Protein 3GZ1 (pdb70)

B-factor: mean 49.86, std 15.87, range [23.75, 94.2]

Sequence (309 aa):
NESISTAVIDAINSGATLKDINAIPDDMMDDIYSYAYDFYNKGRIEEAEVFFRFLCIYDFYNVDYIMGLAAIYQIKEQFQQAADLYAVAFALGKNDYTPVFHTGQCQLRLKAPLKAKECFELVIQHSNDEKLKIKAQSYLDAIQSISTAVIDAINSGATLKDINAIPDDMMDDIYSYAYDFYNKGRIEEAEVFFRFLCIYDFYNVDYIMGLAAIYQIKEQFQQAADLYAVAFALGKNDYTPVFHTGQCQLRLKAPLKAKECFELVIQHSNDEKLKIKAQSYLDAIQSNILIPELKAPKSLIPELKAPKS

Solvent-accessible surface area: 16068 Å² total; per-residue (Å²): 129,101,90,50,0,44,36,0,17,89,2,2,68,63,0,78,71,127,144,44,19,95,110,36,99,81,109,84,4,34,70,24,16,26,110,0,43,61,37,9,87,132,51,108,38,138,46,0,29,95,56,0,110,86,0,8,129,52,18,31,78,40,43,36,15,0,37,0,11,0,2,0,14,13,46,88,128,49,34,91,82,0,0,20,19,2,12,1,1,6,11,38,17,46,106,75,15,34,6,6,8,10,24,0,19,0,21,49,149,56,188,16,62,119,121,0,77,76,16,0,56,24,0,47,121,45,14,145,69,145,137,15,66,99,58,0,88,62,57,24,106,87,41,160,88,162,75,71,53,6,93,80,0,16,106,82,25,40,13,7,33,92,86,53,65,7,39,95,101,20,2,41,77,8,14,36,47,0,42,72,7,9,89,121,53,82,29,97,30,0,6,2,0,0,36,5,0,0,33,16,16,0,57,39,38,35,14,0,24,0,0,0,0,0,0,9,52,53,113,19,26,82,19,0,12,65,0,1,62,11,0,41,43,42,32,139,120,72,32,29,3,12,0,9,20,0,7,0,37,49,111,77,179,23,58,120,114,0,80,109,18,0,72,66,0,51,120,86,6,149,68,112,154,10,55,106,56,0,78,62,38,29,96,76,38,221,177,85,77,84,88,4,158,12,132,61,33,164,175,196,110,9,120,23,112,55,20,179,126

Nearest PDB structures (foldseek):
  3gz1-assembly1_A  TM=1.007E+00  e=1.255E-18  Shigella flexneri
  3gz2-assembly1_B  TM=8.776E-01  e=8.289E-16  Shigella flexneri
  7azv-assembly1_B  TM=9.012E-01  e=2.110E-15  Shigella flexneri
  7ayw-assembly1_A  TM=8.949E-01  e=2.217E-15  Shigella flexneri
  7axy-assembly1_B  TM=8.895E-01  e=2.217E-15  Shigella flexneri

Structure (mmCIF, N/CA/C/O backbone):
data_3GZ1
#
_entry.id   3GZ1
#
_cell.length_a   73.310
_cell.length_b   97.090
_cell.length_c   106.530
_cell.angle_alpha   90.00
_cell.angle_beta   90.00
_cell.angle_gamma   90.00
#
_symmetry.space_group_name_H-M   'C 2 2 21'
#
loop_
_entity.id
_entity.type
_entity.pdbx_description
1 polymer 'Chaperone protein ipgC'
2 polymer 'Invasin ipaB'
3 non-polymer GLYCEROL
4 water water
#
loop_
_atom_site.group_PDB
_atom_site.id
_atom_site.type_symbol
_atom_site.label_atom_id
_atom_site.label_alt_id
_atom_site.label_comp_id
_atom_site.label_asym_id
_atom_site.label_entity_id
_atom_site.label_seq_id
_atom_site.pdbx_PDB_ins_code
_atom_site.Cartn_x
_atom_site.Cartn_y
_atom_site.Cartn_z
_atom_site.occupancy
_atom_site.B_iso_or_equiv
_atom_site.auth_seq_id
_atom_site.auth_comp_id
_atom_site.auth_asym_id
_atom_site.auth_atom_id
_atom_site.pdbx_PDB_model_num
ATOM 1 N N . ASN A 1 8 ? -36.437 2.069 -7.575 1.00 71.07 8 ASN A N 1
ATOM 2 C CA . ASN A 1 8 ? -35.735 3.386 -7.441 1.00 71.18 8 ASN A CA 1
ATOM 3 C C . ASN A 1 8 ? -36.557 4.578 -6.977 1.00 70.74 8 ASN A C 1
ATOM 4 O O . ASN A 1 8 ? -36.009 5.542 -6.411 1.00 70.74 8 ASN A O 1
ATOM 9 N N . GLU A 1 9 ? -37.870 4.475 -7.187 1.00 69.53 9 GLU A N 1
ATOM 10 C CA . GLU A 1 9 ? -38.784 5.611 -7.133 1.00 68.68 9 GLU A CA 1
ATOM 11 C C . GLU A 1 9 ? -39.024 6.269 -5.773 1.00 66.87 9 GLU A C 1
ATOM 12 O O . GLU A 1 9 ? -39.161 7.487 -5.705 1.00 67.00 9 GLU A O 1
ATOM 18 N N . SER A 1 10 ? -39.110 5.501 -4.698 1.00 64.73 10 SER A N 1
ATOM 19 C CA . SER A 1 10 ? -39.379 6.168 -3.442 1.00 63.49 10 SER A CA 1
ATOM 20 C C . SER A 1 10 ? -38.159 6.887 -2.834 1.00 62.27 10 SER A C 1
ATOM 21 O O . SER A 1 10 ? -38.360 7.850 -2.095 1.00 62.51 10 SER A O 1
ATOM 24 N N . ILE A 1 11 ? -36.922 6.466 -3.162 1.00 60.31 11 ILE A N 1
ATOM 25 C CA . ILE A 1 11 ? -35.697 7.256 -2.844 1.00 57.91 11 ILE A CA 1
ATOM 26 C C . ILE A 1 11 ? -35.733 8.635 -3.515 1.00 56.74 11 ILE A C 1
ATOM 27 O O . ILE A 1 11 ? -35.482 9.652 -2.867 1.00 56.66 11 ILE A O 1
ATOM 32 N N . SER A 1 12 ? -36.064 8.648 -4.809 1.00 54.37 12 SER A N 1
ATOM 33 C CA . SER A 1 12 ? -36.223 9.850 -5.592 1.00 52.00 12 SER A CA 1
ATOM 34 C C . SER A 1 12 ? -37.133 10.808 -4.922 1.00 49.50 12 SER A C 1
ATOM 35 O O . SER A 1 12 ? -36.831 11.976 -4.813 1.00 49.26 12 SER A O 1
ATOM 38 N N . THR A 1 13 ? -38.270 10.312 -4.482 1.00 47.25 13 THR A N 1
ATOM 39 C CA . THR A 1 13 ? -39.339 11.204 -4.051 1.00 45.66 13 THR A CA 1
ATOM 40 C C . THR A 1 13 ? -39.201 11.585 -2.573 1.00 43.90 13 THR A C 1
ATOM 41 O O . THR A 1 13 ? -39.681 12.609 -2.155 1.00 43.71 13 THR A O 1
ATOM 45 N N . ALA A 1 14 ? -38.552 10.735 -1.795 1.00 42.68 14 ALA A N 1
ATOM 46 C CA . ALA A 1 14 ? -38.207 11.039 -0.427 1.00 41.45 14 ALA A CA 1
ATOM 47 C C . ALA A 1 14 ? -37.282 12.257 -0.416 1.00 40.70 14 ALA A C 1
ATOM 48 O O . ALA A 1 14 ? -37.552 13.256 0.273 1.00 40.12 14 ALA A O 1
ATOM 50 N N . VAL A 1 15 ? -36.226 12.184 -1.223 1.00 39.85 15 VAL A N 1
ATOM 51 C CA . VAL A 1 15 ? -35.360 13.332 -1.441 1.00 39.04 15 VAL A CA 1
ATOM 52 C C . VAL A 1 15 ? -36.149 14.601 -1.763 1.00 40.17 15 VAL A C 1
ATOM 53 O O . VAL A 1 15 ? -36.022 15.604 -1.030 1.00 39.47 15 VAL A O 1
ATOM 57 N N . ILE A 1 16 ? -36.997 14.549 -2.799 1.00 40.48 16 ILE A N 1
ATOM 58 C CA . ILE A 1 16 ? -37.700 15.726 -3.281 1.00 41.83 16 ILE A CA 1
ATOM 59 C C . ILE A 1 16 ? -38.652 16.266 -2.234 1.00 43.57 16 ILE A C 1
ATOM 60 O O . ILE A 1 16 ? -38.795 17.478 -2.068 1.00 44.19 16 ILE A O 1
ATOM 65 N N . ASP A 1 17 ? -39.289 15.348 -1.521 1.00 45.28 17 ASP A N 1
ATOM 66 C CA . ASP A 1 17 ? -40.205 15.677 -0.456 1.00 47.04 17 ASP A CA 1
ATOM 67 C C . ASP A 1 17 ? -39.538 16.448 0.626 1.00 47.20 17 ASP A C 1
ATOM 68 O O . ASP A 1 17 ? -40.180 17.283 1.229 1.00 47.21 17 ASP A O 1
ATOM 73 N N . ALA A 1 18 ? -38.265 16.145 0.893 1.00 47.91 18 ALA A N 1
ATOM 74 C CA . ALA A 1 18 ? -37.583 16.729 2.025 1.00 49.02 18 ALA A CA 1
ATOM 75 C C . ALA A 1 18 ? -37.111 18.112 1.684 1.00 51.07 18 ALA A C 1
ATOM 76 O O . ALA A 1 18 ? -37.126 18.998 2.532 1.00 51.26 18 ALA A O 1
ATOM 78 N N . ILE A 1 19 ? -36.731 18.313 0.428 1.00 54.16 19 ILE A N 1
ATOM 79 C CA . ILE A 1 19 ? -36.332 19.625 -0.088 1.00 57.33 19 ILE A CA 1
ATOM 80 C C . ILE A 1 19 ? -37.555 20.519 -0.250 1.00 60.87 19 ILE A C 1
ATOM 81 O O . ILE A 1 19 ? -37.549 21.688 0.157 1.00 61.38 19 ILE A O 1
ATOM 86 N N . ASN A 1 20 ? -38.604 19.949 -0.847 1.00 65.05 20 ASN A N 1
ATOM 87 C CA . ASN A 1 20 ? -39.885 20.623 -1.031 1.00 68.85 20 ASN A CA 1
ATOM 88 C C . ASN A 1 20 ? -40.686 20.756 0.293 1.00 70.72 20 ASN A C 1
ATOM 89 O O . ASN A 1 20 ? -41.897 20.566 0.326 1.00 71.86 20 ASN A O 1
ATOM 94 N N . SER A 1 21 ? -39.998 21.024 1.390 1.00 72.78 21 SER A N 1
ATOM 95 C CA . SER A 1 21 ? -40.619 21.476 2.636 1.00 74.76 21 SER A CA 1
ATOM 96 C C . SER A 1 21 ? -39.509 22.193 3.407 1.00 76.35 21 SER A C 1
ATOM 97 O O . SER A 1 21 ? -39.753 22.903 4.377 1.00 76.45 21 SER A O 1
ATOM 100 N N . GLY A 1 22 ? -38.284 22.014 2.921 1.00 78.11 22 GLY A N 1
ATOM 101 C CA . GLY A 1 22 ? -37.120 22.705 3.431 1.00 79.86 22 GLY A CA 1
ATOM 102 C C . GLY A 1 22 ? -36.995 24.028 2.722 1.00 81.17 22 GLY A C 1
ATOM 103 O O . GLY A 1 22 ? -36.032 24.744 2.942 1.00 81.22 22 GLY A O 1
ATOM 104 N N . ALA A 1 23 ? -37.968 24.335 1.860 1.00 82.91 23 ALA A N 1
ATOM 105 C CA . ALA A 1 23 ? -38.164 25.693 1.347 1.00 84.72 23 ALA A CA 1
ATOM 106 C C . ALA A 1 23 ? -38.317 26.697 2.530 1.00 85.89 23 ALA A C 1
ATOM 107 O O . ALA A 1 23 ? -39.421 26.871 3.088 1.00 86.18 23 ALA A O 1
ATOM 109 N N . THR A 1 24 ? -37.207 27.336 2.923 1.00 86.95 24 THR A N 1
ATOM 110 C CA . THR A 1 24 ? -37.205 28.272 4.072 1.00 88.10 24 THR A CA 1
ATOM 111 C C . THR A 1 24 ? -37.294 29.782 3.741 1.00 88.80 24 THR A C 1
ATOM 112 O O . THR A 1 24 ? -36.261 30.430 3.537 1.00 89.27 24 THR A O 1
ATOM 116 N N . LEU A 1 25 ? -38.533 30.308 3.688 1.00 89.39 25 LEU A N 1
ATOM 117 C CA . LEU A 1 25 ? -38.904 31.774 3.787 1.00 89.75 25 LEU A CA 1
ATOM 118 C C . LEU A 1 25 ? -39.417 32.485 2.479 1.00 90.18 25 LEU A C 1
ATOM 119 O O . LEU A 1 25 ? -40.436 33.190 2.530 1.00 90.58 25 LEU A O 1
ATOM 124 N N . LYS A 1 26 ? -38.776 32.220 1.326 1.00 90.36 26 LYS A N 1
ATOM 125 C CA . LYS A 1 26 ? -38.781 33.103 0.116 1.00 90.06 26 LYS A CA 1
ATOM 126 C C . LYS A 1 26 ? -38.152 34.485 0.415 1.00 90.09 26 LYS A C 1
ATOM 127 O O . LYS A 1 26 ? -38.180 35.393 -0.424 1.00 90.22 26 LYS A O 1
ATOM 133 N N . ASP A 1 27 ? -37.593 34.600 1.625 1.00 89.97 27 ASP A N 1
ATOM 134 C CA . ASP A 1 27 ? -36.822 35.748 2.123 1.00 90.08 27 ASP A CA 1
ATOM 135 C C . ASP A 1 27 ? -37.565 37.102 2.195 1.00 89.72 27 ASP A C 1
ATOM 136 O O . ASP A 1 27 ? -37.321 37.862 3.136 1.00 89.63 27 ASP A O 1
ATOM 141 N N . ILE A 1 28 ? -38.467 37.394 1.242 1.00 89.40 28 ILE A N 1
ATOM 142 C CA . ILE A 1 28 ? -38.967 38.782 1.027 1.00 88.91 28 ILE A CA 1
ATOM 143 C C . ILE A 1 28 ? -39.818 39.410 2.145 1.00 88.90 28 ILE A C 1
ATOM 144 O O . ILE A 1 28 ? -40.532 40.382 1.872 1.00 89.39 28 ILE A O 1
ATOM 149 N N . ASN A 1 29 ? -39.750 38.887 3.376 1.00 88.38 29 ASN A N 1
ATOM 150 C CA . ASN A 1 29 ? -40.511 39.437 4.530 1.00 87.65 29 ASN A CA 1
ATOM 151 C C . ASN A 1 29 ? -41.795 40.247 4.183 1.00 87.23 29 ASN A C 1
ATOM 152 O O . ASN A 1 29 ? -41.778 41.478 4.215 1.00 87.14 29 ASN A O 1
ATOM 157 N N . ALA A 1 30 ? -42.886 39.547 3.853 1.00 86.63 30 ALA A N 1
ATOM 158 C CA . ALA A 1 30 ? -44.134 40.159 3.348 1.00 86.10 30 ALA A CA 1
ATOM 159 C C . ALA A 1 30 ? -44.055 41.634 2.878 1.00 86.01 30 ALA A C 1
ATOM 160 O O . ALA A 1 30 ? -44.930 42.443 3.240 1.00 85.92 30 ALA A O 1
ATOM 162 N N . ILE A 1 31 ? -43.006 41.970 2.095 1.00 85.81 31 ILE A N 1
ATOM 163 C CA . ILE A 1 31 ? -42.868 43.285 1.397 1.00 85.13 31 ILE A CA 1
ATOM 164 C C . ILE A 1 31 ? -43.103 43.166 -0.113 1.00 84.84 31 ILE A C 1
ATOM 165 O O . ILE A 1 31 ? -42.176 43.21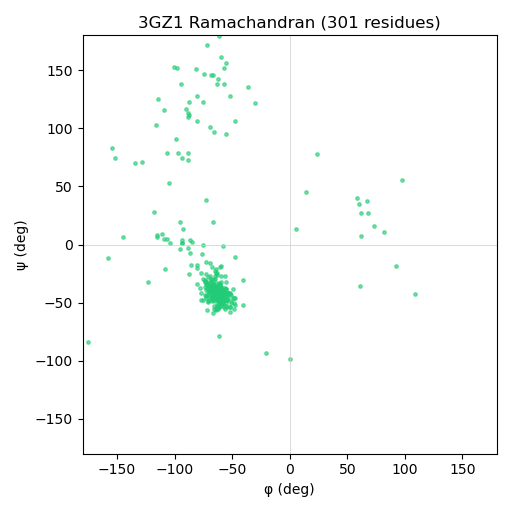6 -0.920 1.00 84.12 31 ILE A O 1
ATOM 170 N N . PRO A 1 32 ? -44.391 43.093 -0.476 1.00 85.09 32 PRO A N 1
ATOM 171 C CA . PRO A 1 32 ? -45.037 42.658 -1.693 1.00 85.21 32 PRO A CA 1
ATOM 172 C C . PRO A 1 32 ? -44.255 42.866 -2.962 1.00 85.10 32 PRO A C 1
ATOM 173 O O . PRO A 1 32 ? -43.892 43.985 -3.301 1.00 85.23 32 PRO A O 1
ATOM 177 N N . ASP A 1 33 ? -44.033 41.764 -3.652 1.00 85.15 33 ASP A N 1
ATOM 178 C CA . ASP A 1 33 ? -43.660 41.719 -5.066 1.00 85.06 33 ASP A CA 1
ATOM 179 C C . ASP A 1 33 ? -43.478 43.062 -5.901 1.00 84.71 33 ASP A C 1
ATOM 180 O O . ASP A 1 33 ? -42.408 43.630 -5.775 1.00 84.68 33 ASP A O 1
ATOM 185 N N . ASP A 1 34 ? -44.428 43.577 -6.719 1.00 84.29 34 ASP A N 1
ATOM 186 C CA . ASP A 1 34 ? -44.105 44.710 -7.710 1.00 83.85 34 ASP A CA 1
ATOM 187 C C . ASP A 1 34 ? -43.316 45.933 -7.169 1.00 82.98 34 ASP A C 1
ATOM 188 O O . ASP A 1 34 ? -42.912 46.833 -7.931 1.00 82.60 34 ASP A O 1
ATOM 193 N N . MET A 1 35 ? -43.188 45.976 -5.845 1.00 81.56 35 MET A N 1
ATOM 194 C CA . MET A 1 35 ? -42.342 46.901 -5.095 1.00 79.76 35 MET A CA 1
ATOM 195 C C . MET A 1 35 ? -40.843 46.527 -5.306 1.00 77.26 35 MET A C 1
ATOM 196 O O . MET A 1 35 ? -39.988 47.371 -5.625 1.00 77.15 35 MET A O 1
ATOM 201 N N . MET A 1 36 ? -40.558 45.242 -5.117 1.00 73.89 36 MET A N 1
ATOM 202 C CA . MET A 1 36 ? -39.308 44.633 -5.490 1.00 70.82 36 MET A CA 1
ATOM 203 C C . MET A 1 36 ? -38.935 45.028 -6.894 1.00 69.52 36 MET A C 1
ATOM 204 O O . MET A 1 36 ? -37.782 45.409 -7.154 1.00 69.41 36 MET A O 1
ATOM 209 N N . ASP A 1 37 ? -39.917 44.944 -7.788 1.00 67.06 37 ASP A N 1
ATOM 210 C CA . ASP A 1 37 ? -39.759 45.349 -9.178 1.00 64.98 37 ASP A CA 1
ATOM 211 C C . ASP A 1 37 ? -39.244 46.766 -9.343 1.00 62.13 37 ASP A C 1
ATOM 212 O O . ASP A 1 37 ? -38.379 47.026 -10.168 1.00 61.84 37 ASP A O 1
ATOM 217 N N . ASP A 1 38 ? -39.754 47.690 -8.553 1.00 59.22 38 ASP A N 1
ATOM 218 C CA . ASP A 1 38 ? -39.353 49.065 -8.752 1.00 57.38 38 ASP A CA 1
ATOM 219 C C . ASP A 1 38 ? -37.915 49.295 -8.341 1.00 53.80 38 ASP A C 1
ATOM 220 O O . ASP A 1 38 ? -37.155 49.974 -9.030 1.00 53.63 38 ASP A O 1
ATOM 225 N N . ILE A 1 39 ? -37.560 48.695 -7.226 1.00 50.30 39 ILE A N 1
ATOM 226 C CA . ILE A 1 39 ? -36.193 48.711 -6.714 1.00 46.69 39 ILE A CA 1
ATOM 227 C C . ILE A 1 39 ? -35.281 48.054 -7.732 1.00 45.05 39 ILE A C 1
ATOM 228 O O . ILE A 1 39 ? -34.297 48.634 -8.140 1.00 43.30 39 ILE A O 1
ATOM 233 N N . TYR A 1 40 ? -35.653 46.864 -8.184 1.00 45.67 40 TYR A N 1
ATOM 234 C CA . TYR A 1 40 ? -34.957 46.244 -9.290 1.00 46.72 40 TYR A CA 1
ATOM 235 C C . TYR A 1 40 ? -34.766 47.212 -10.484 1.00 47.43 40 TYR A C 1
ATOM 236 O O . TYR A 1 40 ? -33.654 47.304 -11.056 1.00 46.52 40 TYR A O 1
ATOM 245 N N . SER A 1 41 ? -35.830 47.927 -10.856 1.00 47.97 41 SER A N 1
ATOM 246 C CA . SER A 1 41 ? -35.747 48.826 -11.989 1.00 49.70 41 SER A CA 1
ATOM 247 C C . SER A 1 41 ? -34.745 49.982 -11.801 1.00 49.16 41 SER A C 1
ATOM 248 O O . SER A 1 41 ? -33.975 50.285 -12.706 1.00 48.57 41 SER A O 1
ATOM 251 N N . TYR A 1 42 ? -34.711 50.617 -10.645 1.00 49.69 42 TYR A N 1
ATOM 252 C CA . TYR A 1 42 ? -33.627 51.581 -10.449 1.00 50.79 42 TYR A CA 1
ATOM 253 C C . TYR A 1 42 ? -32.257 50.961 -10.363 1.00 49.15 42 TYR A C 1
ATOM 254 O O . TYR A 1 42 ? -31.275 51.606 -10.794 1.00 48.41 42 TYR A O 1
ATOM 263 N N . ALA A 1 43 ? -32.174 49.755 -9.800 1.00 46.93 43 ALA A N 1
ATOM 264 C CA . ALA A 1 43 ? -30.866 49.130 -9.654 1.00 46.38 43 ALA A CA 1
ATOM 265 C C . ALA A 1 43 ? -30.428 49.052 -11.102 1.00 46.51 43 ALA A C 1
ATOM 266 O O . ALA A 1 43 ? -29.330 49.529 -11.471 1.00 43.90 43 ALA A O 1
ATOM 268 N N . TYR A 1 44 ? -31.344 48.549 -11.942 1.00 48.07 44 TYR A N 1
ATOM 269 C CA . TYR A 1 44 ? -31.107 48.451 -13.370 1.00 50.73 44 TYR A CA 1
ATOM 270 C C . TYR A 1 44 ? -30.719 49.805 -13.994 1.00 50.63 44 TYR A C 1
ATOM 271 O O . TYR A 1 44 ? -29.734 49.889 -14.707 1.00 49.77 44 TYR A O 1
ATOM 280 N N . ASP A 1 45 ? -31.502 50.851 -13.716 1.00 51.68 45 ASP A N 1
ATOM 281 C CA . ASP A 1 45 ? -31.223 52.182 -14.266 1.00 53.39 45 ASP A CA 1
ATOM 282 C C . ASP A 1 45 ? -29.940 52.807 -13.744 1.00 52.35 45 ASP A C 1
ATOM 283 O O . ASP A 1 45 ? -29.243 53.484 -14.481 1.00 53.42 45 ASP A O 1
ATOM 288 N N . PHE A 1 46 ? -29.616 52.570 -12.488 1.00 51.43 46 PHE A N 1
ATOM 289 C CA . PHE A 1 46 ? -28.343 53.007 -11.955 1.00 51.19 46 PHE A CA 1
ATOM 290 C C . PHE A 1 46 ? -27.189 52.285 -12.665 1.00 50.96 46 PHE A C 1
ATOM 291 O O . PHE A 1 46 ? -26.160 52.894 -12.983 1.00 50.55 46 PHE A O 1
ATOM 299 N N . TYR A 1 47 ? -27.359 50.979 -12.871 1.00 51.11 47 TYR A N 1
ATOM 300 C CA . TYR A 1 47 ? -26.349 50.143 -13.499 1.00 52.04 47 TYR A CA 1
ATOM 301 C C . TYR A 1 47 ? -26.093 50.608 -14.927 1.00 53.28 47 TYR A C 1
ATOM 302 O O . TYR A 1 47 ? -24.941 50.929 -15.274 1.00 52.61 47 TYR A O 1
ATOM 311 N N . ASN A 1 48 ? -27.154 50.682 -15.742 1.00 54.19 48 ASN A N 1
ATOM 312 C CA . ASN A 1 48 ? -26.971 51.033 -17.149 1.00 55.36 48 ASN A CA 1
ATOM 313 C C . ASN A 1 48 ? -26.428 52.416 -17.303 1.00 56.04 48 ASN A C 1
ATOM 314 O O . ASN A 1 48 ? -25.832 52.752 -18.311 1.00 56.99 48 ASN A O 1
ATOM 319 N N . LYS A 1 49 ? -26.602 53.215 -16.270 1.00 56.33 49 LYS A N 1
ATOM 320 C CA . LYS A 1 49 ? -26.131 54.580 -16.294 1.00 56.16 49 LYS A CA 1
ATOM 321 C C . LYS A 1 49 ? -24.696 54.652 -15.859 1.00 55.29 49 LYS A C 1
ATOM 322 O O . LYS A 1 49 ? -24.110 55.712 -15.884 1.00 56.57 49 LYS A O 1
ATOM 328 N N . GLY A 1 50 ? -24.124 53.557 -15.392 1.00 54.59 50 GLY A N 1
ATOM 329 C CA . GLY A 1 50 ? -22.817 53.639 -14.746 1.00 52.97 50 GLY A CA 1
ATOM 330 C C . GLY A 1 50 ? -22.730 54.251 -13.339 1.00 51.69 50 GLY A C 1
ATOM 331 O O . GLY A 1 50 ? -21.630 54.586 -12.891 1.00 51.00 50 GLY A O 1
ATOM 332 N N . ARG A 1 51 ? -23.848 54.392 -12.621 1.00 50.63 51 ARG A N 1
ATOM 333 C CA . ARG A 1 51 ? -23.766 54.732 -11.195 1.00 50.20 51 ARG A CA 1
ATOM 334 C C . ARG A 1 51 ? -23.657 53.400 -10.399 1.00 49.82 51 ARG A C 1
ATOM 335 O O . ARG A 1 51 ? -24.631 52.872 -9.838 1.00 48.95 51 ARG A O 1
ATOM 343 N N . ILE A 1 52 ? -22.457 52.849 -10.392 1.00 48.55 52 ILE A N 1
ATOM 344 C CA . ILE A 1 52 ? -22.207 51.531 -9.867 1.00 47.97 52 ILE A CA 1
ATOM 345 C C . ILE A 1 52 ? -22.380 51.504 -8.355 1.00 46.86 52 ILE A C 1
ATOM 346 O O . ILE A 1 52 ? -22.893 50.538 -7.838 1.00 46.04 52 ILE A O 1
ATOM 351 N N . GLU A 1 53 ? -21.977 52.550 -7.646 1.00 45.42 53 GLU A N 1
ATOM 352 C CA . GLU A 1 53 ? -22.103 52.499 -6.185 1.00 45.99 53 GLU A CA 1
ATOM 353 C C . GLU A 1 53 ? -23.546 52.354 -5.760 1.00 43.25 53 GLU A C 1
ATOM 354 O O . GLU A 1 53 ? -23.809 51.513 -4.960 1.00 40.64 53 GLU A O 1
ATOM 360 N N . GLU A 1 54 ? -24.462 53.094 -6.383 1.00 41.45 54 GLU A N 1
ATOM 361 C CA . GLU A 1 54 ? -25.871 52.921 -6.090 1.00 42.14 54 GLU A CA 1
ATOM 362 C C . GLU A 1 54 ? -26.401 51.614 -6.525 1.00 39.42 54 GLU A C 1
ATOM 363 O O . GLU A 1 54 ? -27.155 51.000 -5.758 1.00 40.40 54 GLU A O 1
ATOM 369 N N . ALA A 1 55 ? -26.111 51.223 -7.764 1.00 36.49 55 ALA A N 1
ATOM 370 C CA . ALA A 1 55 ? -26.599 49.964 -8.273 1.00 35.22 55 ALA A CA 1
ATOM 371 C C . ALA A 1 55 ? -26.110 48.808 -7.353 1.00 34.46 55 ALA A C 1
ATOM 372 O O . ALA A 1 55 ? -26.885 47.881 -7.070 1.00 34.95 55 ALA A O 1
ATOM 374 N N . GLU A 1 56 ? -24.856 48.877 -6.883 1.00 32.41 56 GLU A N 1
ATOM 375 C CA . GLU A 1 56 ? -24.333 47.905 -5.954 1.00 33.36 56 GLU A CA 1
ATOM 376 C C . GLU A 1 56 ? -25.186 47.841 -4.631 1.00 35.23 56 GLU A C 1
ATOM 377 O O . GLU A 1 56 ? -25.539 46.725 -4.197 1.00 34.05 56 GLU A O 1
ATOM 383 N N . VAL A 1 57 ? -25.555 49.006 -4.058 1.00 34.85 57 VAL A N 1
ATOM 384 C CA . VAL A 1 57 ? -26.433 49.018 -2.861 1.00 33.32 57 VAL A CA 1
ATOM 385 C C . VAL A 1 57 ? -27.776 48.395 -3.134 1.00 34.15 57 VAL A C 1
ATOM 386 O O . VAL A 1 57 ? -28.259 47.640 -2.298 1.00 32.46 57 VAL A O 1
ATOM 390 N N . PHE A 1 58 ? -28.409 48.742 -4.255 1.00 35.04 58 PHE A N 1
ATOM 391 C CA . PHE A 1 58 ? -29.719 48.217 -4.575 1.00 36.25 58 PHE A CA 1
ATOM 392 C C . PHE A 1 58 ? -29.676 46.691 -4.769 1.00 36.72 58 PHE A C 1
ATOM 393 O O . PHE A 1 58 ? -30.477 45.956 -4.166 1.00 37.79 58 PHE A O 1
ATOM 401 N N . PHE A 1 59 ? -28.694 46.191 -5.518 1.00 35.51 59 PHE A N 1
ATOM 402 C CA . PHE A 1 59 ? -28.665 44.771 -5.741 1.00 34.78 59 PHE A CA 1
ATOM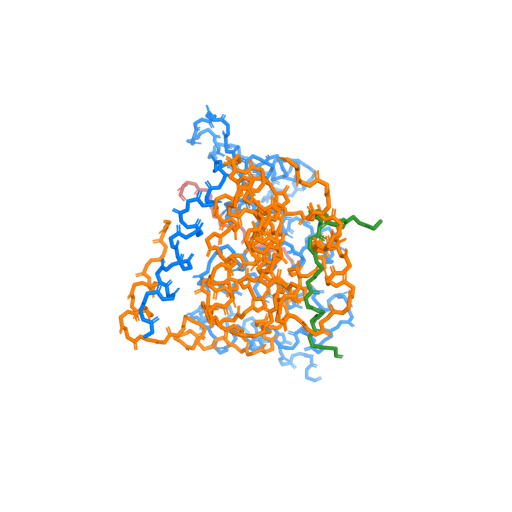 403 C C . PHE A 1 59 ? -28.358 44.049 -4.464 1.00 35.83 59 PHE A C 1
ATOM 404 O O . PHE A 1 59 ? -28.877 42.955 -4.219 1.00 35.77 59 PHE A O 1
ATOM 412 N N . ARG A 1 60 ? -27.479 44.605 -3.627 1.00 36.28 60 ARG A N 1
ATOM 413 C CA . ARG A 1 60 ? -27.175 43.893 -2.381 1.00 36.82 60 ARG A CA 1
ATOM 414 C C . ARG A 1 60 ? -28.395 43.854 -1.494 1.00 35.94 60 ARG A C 1
ATOM 415 O O . ARG A 1 60 ? -28.726 42.846 -0.854 1.00 33.91 60 ARG A O 1
ATOM 423 N N . PHE A 1 61 ? -29.149 44.929 -1.571 1.00 37.27 61 PHE A N 1
ATOM 424 C CA . PHE A 1 61 ? -30.324 45.038 -0.726 1.00 37.79 61 PHE A CA 1
ATOM 425 C C . PHE A 1 61 ? -31.331 44.028 -1.211 1.00 37.66 61 PHE A C 1
ATOM 426 O O . PHE A 1 61 ? -31.953 43.372 -0.410 1.00 37.10 61 PHE A O 1
ATOM 434 N N . LEU A 1 62 ? -31.515 43.951 -2.530 1.00 37.10 62 LEU A N 1
ATOM 435 C CA . LEU A 1 62 ? -32.418 42.939 -3.078 1.00 39.26 62 LEU A CA 1
ATOM 436 C C . LEU A 1 62 ? -31.954 41.478 -2.824 1.00 39.64 62 LEU A C 1
ATOM 437 O O . LEU A 1 62 ? -32.794 40.608 -2.616 1.00 40.04 62 LEU A O 1
ATOM 442 N N . CYS A 1 63 ? -30.643 41.203 -2.898 1.00 39.68 63 CYS A N 1
ATOM 443 C CA . CYS A 1 63 ? -30.136 39.858 -2.633 1.00 39.90 63 CYS A CA 1
ATOM 444 C C . CYS A 1 63 ? -30.275 39.501 -1.164 1.00 40.79 63 CYS A C 1
ATOM 445 O O . CYS A 1 63 ? -30.331 38.324 -0.753 1.00 41.70 63 CYS A O 1
ATOM 448 N N . ILE A 1 64 ? -30.269 40.506 -0.335 1.00 42.29 64 ILE A N 1
ATOM 449 C CA . ILE A 1 64 ? -30.485 40.216 1.074 1.00 44.17 64 ILE A CA 1
ATOM 450 C C . ILE A 1 64 ? -31.937 39.845 1.275 1.00 45.90 64 ILE A C 1
ATOM 451 O O . ILE A 1 64 ? -32.225 38.883 1.938 1.00 47.95 64 ILE A O 1
ATOM 456 N N . TYR A 1 65 ? -32.835 40.572 0.653 1.00 45.77 65 TYR A N 1
ATOM 457 C CA . TYR A 1 65 ? -34.211 40.269 0.718 1.00 47.49 65 TYR A CA 1
ATOM 458 C C . TYR A 1 65 ? -34.678 39.018 0.030 1.00 47.33 65 TYR A C 1
ATOM 459 O O . TYR A 1 65 ? -35.661 38.438 0.451 1.00 47.71 65 TYR A O 1
ATOM 468 N N . ASP A 1 66 ? -34.017 38.591 -1.032 1.00 46.18 66 ASP A N 1
ATOM 469 C CA . ASP A 1 66 ? -34.467 37.398 -1.723 1.00 44.12 66 ASP A CA 1
ATOM 470 C C . ASP A 1 66 ? -33.289 36.786 -2.427 1.00 42.28 66 ASP A C 1
ATOM 471 O O . ASP A 1 66 ? -33.107 36.962 -3.625 1.00 39.71 66 ASP A O 1
ATOM 476 N N . PHE A 1 67 ? -32.523 36.015 -1.682 1.00 41.31 67 PHE A N 1
ATOM 477 C CA . PHE A 1 67 ? -31.339 35.379 -2.202 1.00 40.92 67 PHE A CA 1
ATOM 478 C C . PHE A 1 67 ? -31.546 34.408 -3.365 1.00 40.68 67 PHE A C 1
ATOM 479 O O . PHE A 1 67 ? -30.620 34.039 -4.084 1.00 40.92 67 PHE A O 1
ATOM 487 N N . TYR A 1 68 ? -32.763 33.950 -3.526 1.00 40.87 68 TYR A N 1
ATOM 488 C CA . TYR A 1 68 ? -33.109 32.977 -4.543 1.00 40.90 68 TYR A CA 1
ATOM 489 C C . TYR A 1 68 ? -33.488 33.552 -5.890 1.00 41.78 68 TYR A C 1
ATOM 490 O O . TYR A 1 68 ? -33.737 32.780 -6.822 1.00 42.08 68 TYR A O 1
ATOM 499 N N . ASN A 1 69 ? -33.540 34.891 -6.025 1.00 40.56 69 ASN A N 1
ATOM 500 C CA . ASN A 1 69 ? -33.941 35.425 -7.324 1.00 40.68 69 ASN A CA 1
ATOM 501 C C . ASN A 1 69 ? -32.711 35.624 -8.168 1.00 40.51 69 ASN A C 1
ATOM 502 O O . ASN A 1 69 ? -31.829 36.423 -7.839 1.00 39.44 69 ASN A O 1
ATOM 507 N N . VAL A 1 70 ? -32.666 34.887 -9.269 1.00 40.99 70 VAL A N 1
ATOM 508 C CA . VAL A 1 70 ? -31.465 34.808 -10.137 1.00 40.84 70 VAL A CA 1
ATOM 509 C C . VAL A 1 70 ? -31.067 36.199 -10.738 1.00 40.44 70 VAL A C 1
ATOM 510 O O . VAL A 1 70 ? -29.877 36.552 -10.972 1.00 40.25 70 VAL A O 1
ATOM 514 N N . ASP A 1 71 ? -32.068 36.994 -11.037 1.00 39.96 71 ASP A N 1
ATOM 515 C CA . ASP A 1 71 ? -31.830 38.358 -11.572 1.00 41.56 71 ASP A CA 1
ATOM 516 C C . ASP A 1 71 ? -31.103 39.261 -10.613 1.00 39.95 71 ASP A C 1
ATOM 517 O O . ASP A 1 71 ? -30.180 40.001 -11.040 1.00 39.95 71 ASP A O 1
ATOM 522 N N . TYR A 1 72 ? -31.462 39.148 -9.331 1.00 38.21 72 TYR A N 1
ATOM 523 C CA . TYR A 1 72 ? -30.738 39.856 -8.259 1.00 37.77 72 TYR A CA 1
ATOM 524 C C . TYR A 1 72 ? -29.265 39.411 -8.185 1.00 37.05 72 TYR A C 1
ATOM 525 O O . TYR A 1 72 ? -28.382 40.224 -8.199 1.00 37.28 72 TYR A O 1
ATOM 534 N N . ILE A 1 73 ? -29.045 38.112 -8.082 1.00 36.51 73 ILE A N 1
ATOM 535 C CA . ILE A 1 73 ? -27.750 37.523 -8.005 1.00 35.85 73 ILE A CA 1
ATOM 536 C C . ILE A 1 73 ? -26.961 37.918 -9.253 1.00 36.83 73 ILE A C 1
ATOM 537 O O . ILE A 1 73 ? -25.742 38.299 -9.129 1.00 37.06 73 ILE A O 1
ATOM 542 N N . MET A 1 74 ? -27.612 37.862 -10.428 1.00 35.58 74 MET A N 1
ATOM 543 C CA . MET A 1 74 ? -26.925 38.173 -11.651 1.00 36.07 74 MET A CA 1
ATOM 544 C C . MET A 1 74 ? -26.516 39.678 -11.686 1.00 36.49 74 MET A C 1
ATOM 545 O O . MET A 1 74 ? -25.407 40.028 -12.198 1.00 37.84 74 MET A O 1
ATOM 550 N N . GLY A 1 75 ? -27.387 40.567 -11.198 1.00 34.47 75 GLY A N 1
ATOM 551 C CA . GLY A 1 75 ? -27.059 42.005 -11.130 1.00 33.23 75 GLY A CA 1
ATOM 552 C C . GLY A 1 75 ? -25.901 42.258 -10.219 1.00 33.88 75 GLY A C 1
ATOM 553 O O . GLY A 1 75 ? -24.988 42.973 -10.568 1.00 35.90 75 GLY A O 1
ATOM 554 N N . LEU A 1 76 ? -25.890 41.643 -9.044 1.00 33.50 76 LEU A N 1
ATOM 555 C CA . LEU A 1 76 ? -24.822 41.848 -8.080 1.00 32.39 76 LEU A CA 1
ATOM 556 C C . LEU A 1 76 ? -23.496 41.227 -8.655 1.00 33.05 76 LEU A C 1
ATOM 557 O O . LEU A 1 76 ? -22.409 41.848 -8.617 1.00 31.62 76 LEU A O 1
ATOM 562 N N . ALA A 1 77 ? -23.603 40.021 -9.192 1.00 32.10 77 ALA A N 1
ATOM 563 C CA . ALA A 1 77 ? -22.414 39.383 -9.833 1.00 31.46 77 ALA A CA 1
ATOM 564 C C . ALA A 1 77 ? -21.838 40.322 -10.923 1.00 32.81 77 ALA A C 1
ATOM 565 O O . ALA A 1 77 ? -20.601 40.464 -11.072 1.00 31.80 77 ALA A O 1
ATOM 567 N N . ALA A 1 78 ? -22.717 40.993 -11.645 1.00 32.15 78 ALA A N 1
ATOM 568 C CA . ALA A 1 78 ? -22.265 41.822 -12.756 1.00 34.43 78 ALA A CA 1
ATOM 569 C C . ALA A 1 78 ? -21.530 43.060 -12.284 1.00 35.19 78 ALA A C 1
ATOM 570 O O . ALA A 1 78 ? -20.464 43.464 -12.823 1.00 33.89 78 ALA A O 1
ATOM 572 N N . ILE A 1 79 ? -22.056 43.642 -11.228 1.00 36.40 79 ILE A N 1
ATOM 573 C CA . ILE A 1 79 ? -21.331 44.678 -10.549 1.00 36.03 79 ILE A CA 1
ATOM 574 C C . ILE A 1 79 ? -19.945 44.241 -10.031 1.00 37.20 79 ILE A C 1
ATOM 575 O O . ILE A 1 79 ? -18.946 44.962 -10.185 1.00 37.56 79 ILE A O 1
ATOM 580 N N . TYR A 1 80 ? -19.848 43.092 -9.363 1.00 35.58 80 TYR A N 1
ATOM 581 C CA . TYR A 1 80 ? -18.548 42.695 -8.855 1.00 34.50 80 TYR A CA 1
ATOM 582 C C . TYR A 1 80 ? -17.594 42.501 -10.068 1.00 35.01 80 TYR A C 1
ATOM 583 O O . TYR A 1 80 ? -16.413 42.823 -9.994 1.00 33.29 80 TYR A O 1
ATOM 592 N N . GLN A 1 81 ? -18.136 42.014 -11.186 1.00 34.61 81 GLN A N 1
ATOM 593 C CA . GLN A 1 81 ? -17.375 41.792 -12.398 1.00 36.23 81 GLN A CA 1
ATOM 594 C C . GLN A 1 81 ? -16.809 43.108 -12.907 1.00 36.79 81 GLN A C 1
ATOM 595 O O . GLN A 1 81 ? -15.583 43.269 -13.052 1.00 36.72 81 GLN A O 1
ATOM 601 N N . ILE A 1 82 ? -17.690 44.077 -13.075 1.00 39.58 82 ILE A N 1
ATOM 602 C CA . ILE A 1 82 ? -17.299 45.435 -13.459 1.00 41.59 82 ILE A CA 1
ATOM 603 C C . ILE A 1 82 ? -16.276 46.062 -12.488 1.00 41.70 82 ILE A C 1
ATOM 604 O O . ILE A 1 82 ? -15.547 46.941 -12.859 1.00 43.39 82 ILE A O 1
ATOM 609 N N . LYS A 1 83 ? -16.263 45.656 -11.219 1.00 41.69 83 LYS A N 1
ATOM 610 C CA . LYS A 1 83 ? -15.399 46.233 -10.177 1.00 40.93 83 LYS A CA 1
ATOM 611 C C . LYS A 1 83 ? -14.093 45.404 -10.078 1.00 41.48 83 LYS A C 1
ATOM 612 O O . LYS A 1 83 ? -13.185 45.659 -9.259 1.00 41.41 83 LYS A O 1
ATOM 618 N N . GLU A 1 84 ? -14.011 44.413 -10.927 1.00 41.17 84 GLU A N 1
ATOM 619 C CA . GLU A 1 84 ? -12.890 43.540 -10.890 1.00 43.44 84 GLU A CA 1
ATOM 620 C C . GLU A 1 84 ? -12.741 42.791 -9.592 1.00 42.38 84 GLU A C 1
ATOM 621 O O . GLU A 1 84 ? -11.623 42.342 -9.230 1.00 44.34 84 GLU A O 1
ATOM 627 N N . GLN A 1 85 ? -13.854 42.579 -8.909 1.00 40.56 85 GLN A N 1
ATOM 628 C CA . GLN A 1 85 ? -13.837 41.696 -7.772 1.00 38.38 85 GLN A CA 1
ATOM 629 C C . GLN A 1 85 ? -14.250 40.341 -8.359 1.00 36.94 85 GLN A C 1
ATOM 630 O O . GLN A 1 85 ? -15.398 39.888 -8.249 1.00 33.57 85 GLN A O 1
ATOM 636 N N . PHE A 1 86 ? -13.316 39.734 -9.073 1.00 35.04 86 PHE A N 1
ATOM 637 C CA . PHE A 1 86 ? -13.625 38.618 -9.913 1.00 35.83 86 PHE A CA 1
ATOM 638 C C . PHE A 1 86 ? -13.941 37.313 -9.180 1.00 36.51 86 PHE A C 1
ATOM 639 O O . PHE A 1 86 ? -14.775 36.485 -9.686 1.00 36.08 86 PHE A O 1
ATOM 647 N N . GLN A 1 87 ? -13.268 37.080 -8.048 1.00 36.11 87 GLN A N 1
ATOM 648 C CA . GLN A 1 87 ? -13.610 35.924 -7.228 1.00 37.28 87 GLN A CA 1
ATOM 649 C C . GLN A 1 87 ? -15.055 36.023 -6.712 1.00 36.57 87 GLN A C 1
ATOM 650 O O . GLN A 1 87 ? -15.845 35.071 -6.842 1.00 36.28 87 GLN A O 1
ATOM 656 N N . GLN A 1 88 ? -15.381 37.138 -6.072 1.00 36.21 88 GLN A N 1
ATOM 657 C CA . GLN A 1 88 ? -16.799 37.402 -5.692 1.00 37.15 88 GLN A CA 1
ATOM 658 C C . GLN A 1 88 ? -17.842 37.279 -6.828 1.00 34.82 88 GLN A C 1
ATOM 659 O O . GLN A 1 88 ? -18.965 36.740 -6.622 1.00 38.13 88 GLN A O 1
ATOM 665 N N . ALA A 1 89 ? -17.524 37.790 -8.032 1.00 33.23 89 ALA A N 1
ATOM 666 C CA . ALA A 1 89 ? -18.418 37.666 -9.200 1.00 29.57 89 ALA A CA 1
ATOM 667 C C . ALA A 1 89 ? -18.564 36.173 -9.472 1.00 29.20 89 ALA A C 1
ATOM 668 O O . ALA A 1 89 ? -19.666 35.641 -9.569 1.00 30.59 89 ALA A O 1
ATOM 670 N N . ALA A 1 90 ? -17.469 35.452 -9.526 1.00 30.14 90 ALA A N 1
ATOM 671 C CA . ALA A 1 90 ? -17.555 34.030 -9.960 1.00 31.07 90 ALA A CA 1
ATOM 672 C C . ALA A 1 90 ? -18.330 33.288 -8.877 1.00 32.11 90 ALA A C 1
ATOM 673 O O . ALA A 1 90 ? -19.135 32.412 -9.188 1.00 32.98 90 ALA A O 1
ATOM 675 N N . ASP A 1 91 ? -18.163 33.677 -7.602 1.00 31.92 91 ASP A N 1
ATOM 676 C CA . ASP A 1 91 ? -18.896 32.991 -6.506 1.00 30.81 91 ASP A CA 1
ATOM 677 C C . ASP A 1 91 ? -20.403 33.123 -6.685 1.00 28.80 91 ASP A C 1
ATOM 678 O O . ASP A 1 91 ? -21.118 32.156 -6.578 1.00 28.61 91 ASP A O 1
ATOM 683 N N . LEU A 1 92 ? -20.879 34.325 -7.012 1.00 30.16 92 LEU A N 1
ATOM 684 C CA . LEU A 1 92 ? -22.302 34.573 -7.307 1.00 28.81 92 LEU A CA 1
ATOM 685 C C . LEU A 1 92 ? -22.786 33.939 -8.544 1.00 31.04 92 LEU A C 1
ATOM 686 O O . LEU A 1 92 ? -23.935 33.465 -8.585 1.00 30.80 92 LEU A O 1
ATOM 691 N N . TYR A 1 93 ? -21.956 33.940 -9.622 1.00 31.30 93 TYR A N 1
ATOM 692 C CA . TYR A 1 93 ? -22.327 33.230 -10.840 1.00 29.61 93 TYR A CA 1
ATOM 693 C C . TYR A 1 93 ? -22.502 31.733 -10.573 1.00 29.96 93 TYR A C 1
ATOM 694 O O . TYR A 1 93 ? -23.388 31.078 -11.147 1.00 31.17 93 TYR A O 1
ATOM 703 N N . ALA A 1 94 ? -21.670 31.156 -9.742 1.00 28.19 94 ALA A N 1
ATOM 704 C CA . ALA A 1 94 ? -21.963 29.718 -9.384 1.00 29.35 94 ALA A CA 1
ATOM 705 C C . ALA A 1 94 ? -23.316 29.576 -8.657 1.00 31.06 94 ALA A C 1
ATOM 706 O O . ALA A 1 94 ? -24.095 28.622 -8.904 1.00 30.57 94 ALA A O 1
ATOM 708 N N . VAL A 1 95 ? -23.618 30.511 -7.747 1.00 32.07 95 VAL A N 1
ATOM 709 C CA . VAL A 1 95 ? -24.941 30.523 -7.114 1.00 31.47 95 VAL A CA 1
ATOM 710 C C . VAL A 1 95 ? -26.088 30.649 -8.138 1.00 33.09 95 VAL A C 1
ATOM 711 O O . VAL A 1 95 ? -27.095 29.898 -8.040 1.00 33.77 95 VAL A O 1
ATOM 715 N N . ALA A 1 96 ? -25.974 31.635 -9.085 1.00 31.66 96 ALA A N 1
ATOM 716 C CA . ALA A 1 96 ? -27.014 31.853 -10.116 1.00 31.57 96 ALA A CA 1
ATOM 717 C C . ALA A 1 96 ? -27.139 30.609 -10.899 1.00 32.06 96 ALA A C 1
ATOM 718 O O . ALA A 1 96 ? -28.230 30.167 -11.170 1.00 30.39 96 ALA A O 1
ATOM 720 N N . PHE A 1 97 ? -26.000 30.000 -11.265 1.00 32.83 97 PHE A N 1
ATOM 721 C CA . PHE A 1 97 ? -26.100 28.693 -11.955 1.00 35.94 97 PHE A CA 1
ATOM 722 C C . PHE A 1 97 ? -26.953 27.621 -11.199 1.00 35.36 97 PHE A C 1
ATOM 723 O O . PHE A 1 97 ? -27.829 26.933 -11.763 1.00 35.92 97 PHE A O 1
ATOM 731 N N . ALA A 1 98 ? -26.697 27.506 -9.898 1.00 36.96 98 ALA A N 1
ATOM 732 C CA . ALA A 1 98 ? -27.345 26.499 -9.043 1.00 38.25 98 ALA A CA 1
ATOM 733 C C . ALA A 1 98 ? -28.800 26.820 -8.753 1.00 39.75 98 ALA A C 1
ATOM 734 O O . ALA A 1 98 ? -29.576 25.932 -8.431 1.00 39.97 98 ALA A O 1
ATOM 736 N N . LEU A 1 99 ? -29.145 28.096 -8.823 1.00 42.34 99 LEU A N 1
ATOM 737 C CA . LEU A 1 99 ? -30.525 28.561 -8.719 1.00 45.75 99 LEU A CA 1
ATOM 738 C C . LEU A 1 99 ? -31.320 28.375 -9.998 1.00 49.94 99 LEU A C 1
ATOM 739 O O . LEU A 1 99 ? -32.478 28.077 -9.956 1.00 51.56 99 LEU A O 1
ATOM 744 N N . GLY A 1 100 ? -30.677 28.576 -11.134 1.00 55.01 100 GLY A N 1
ATOM 745 C CA . GLY A 1 100 ? -31.335 29.321 -12.187 1.00 60.29 100 GLY A CA 1
ATOM 746 C C . GLY A 1 100 ? -31.470 28.419 -13.322 1.00 63.51 100 GLY A C 1
ATOM 747 O O . GLY A 1 100 ? -31.568 28.875 -14.458 1.00 64.75 100 GLY A O 1
ATOM 748 N N . LYS A 1 101 ? -31.548 27.134 -12.975 1.00 66.35 101 LYS A N 1
ATOM 749 C CA . LYS A 1 101 ? -31.081 26.073 -13.856 1.00 69.10 101 LYS A CA 1
ATOM 750 C C . LYS A 1 101 ? -31.716 25.732 -15.229 1.00 70.26 101 LYS A C 1
ATOM 751 O O . LYS A 1 101 ? -32.689 24.945 -15.377 1.00 70.51 101 LYS A O 1
ATOM 757 N N . ASN A 1 102 ? -31.019 26.332 -16.202 1.00 70.65 102 ASN A N 1
ATOM 758 C CA . ASN A 1 102 ? -31.144 26.250 -17.647 1.00 70.82 102 ASN A CA 1
ATOM 759 C C . ASN A 1 102 ? -29.922 27.127 -18.155 1.00 69.46 102 ASN A C 1
ATOM 760 O O . ASN A 1 102 ? -28.799 26.609 -18.377 1.00 69.63 102 ASN A O 1
ATOM 765 N N . ASP A 1 103 ? -30.138 28.444 -18.213 1.00 66.57 103 ASP A N 1
ATOM 766 C CA . ASP A 1 103 ? -29.200 29.426 -18.727 1.00 63.03 103 ASP A CA 1
ATOM 767 C C . ASP A 1 103 ? -27.682 29.153 -18.440 1.00 59.74 103 ASP A C 1
ATOM 768 O O . ASP A 1 103 ? -27.299 28.775 -17.324 1.00 60.27 103 ASP A O 1
ATOM 773 N N . TYR A 1 104 ? -26.849 29.345 -19.468 1.00 54.46 104 TYR A N 1
ATOM 774 C CA . TYR A 1 104 ? -25.398 29.170 -19.362 1.00 50.17 104 TYR A CA 1
ATOM 775 C C . TYR A 1 104 ? -24.637 30.468 -19.297 1.00 46.24 104 TYR A C 1
ATOM 776 O O . TYR A 1 104 ? -23.431 30.464 -19.236 1.00 45.98 104 TYR A O 1
ATOM 785 N N . THR A 1 105 ? -25.373 31.569 -19.310 1.00 42.62 105 THR A N 1
ATOM 786 C CA . THR A 1 105 ? -24.817 32.901 -19.101 1.00 41.16 105 THR A CA 1
ATOM 787 C C . THR A 1 105 ? -23.857 33.004 -17.876 1.00 39.80 105 THR A C 1
ATOM 788 O O . THR A 1 105 ? -22.690 33.430 -18.024 1.00 39.68 105 THR A O 1
ATOM 792 N N . PRO A 1 106 ? -24.316 32.550 -16.677 1.00 38.75 106 PRO A N 1
ATOM 793 C CA . PRO A 1 106 ? -23.425 32.670 -15.535 1.00 37.28 106 PRO A CA 1
ATOM 794 C C . PRO A 1 106 ? -22.173 31.831 -15.744 1.00 35.12 106 PRO A C 1
ATOM 795 O O . PRO A 1 106 ? -21.116 32.163 -15.189 1.00 34.42 106 PRO A O 1
ATOM 799 N N . VAL A 1 107 ? -22.266 30.776 -16.546 1.00 33.48 107 VAL A N 1
ATOM 800 C CA . VAL A 1 107 ? -21.054 29.949 -16.832 1.00 33.32 107 VAL A CA 1
ATOM 801 C C . VAL A 1 107 ? -20.075 30.666 -17.801 1.00 33.06 107 VAL A C 1
ATOM 802 O O . VAL A 1 107 ? -18.843 30.580 -17.660 1.00 32.33 107 VAL A O 1
ATOM 806 N N . PHE A 1 108 ? -20.648 31.392 -18.753 1.00 33.01 108 PHE A N 1
ATOM 807 C CA . PHE A 1 108 ? -19.842 32.155 -19.672 1.00 33.67 108 PHE A CA 1
ATOM 808 C C . PHE A 1 108 ? -19.123 33.281 -18.890 1.00 33.15 108 PHE A C 1
ATOM 809 O O . PHE A 1 108 ? -17.892 33.417 -18.970 1.00 34.87 108 PHE A O 1
ATOM 817 N N . HIS A 1 109 ? -19.864 33.990 -18.056 1.00 32.50 109 HIS A N 1
ATOM 818 C CA . HIS A 1 109 ? -19.275 35.050 -17.253 1.00 32.81 109 HIS A CA 1
ATOM 819 C C . HIS A 1 109 ? -18.267 34.502 -16.234 1.00 32.05 109 HIS A C 1
ATOM 820 O O . HIS A 1 109 ? -17.292 35.139 -15.956 1.00 32.48 109 HIS A O 1
ATOM 827 N N . THR A 1 110 ? -18.450 33.289 -15.760 1.00 30.01 110 THR A N 1
ATOM 828 C CA . THR A 1 110 ? -17.468 32.725 -14.889 1.00 32.10 110 THR A CA 1
ATOM 829 C C . THR A 1 110 ? -16.172 32.504 -15.669 1.00 32.73 110 THR A C 1
ATOM 830 O O . THR A 1 110 ? -15.057 32.809 -15.159 1.00 33.95 110 THR A O 1
ATOM 834 N N . GLY A 1 111 ? -16.286 32.040 -16.920 1.00 33.63 111 GLY A N 1
ATOM 835 C CA . GLY A 1 111 ? -15.043 31.934 -17.756 1.00 32.71 111 GLY A CA 1
ATOM 836 C C . GLY A 1 111 ? -14.312 33.266 -17.843 1.00 32.09 111 GLY A C 1
ATOM 837 O O . GLY A 1 111 ? -13.092 33.357 -17.619 1.00 32.81 111 GLY A O 1
ATOM 838 N N . GLN A 1 112 ? -15.070 34.330 -18.085 1.00 32.72 112 GLN A N 1
ATOM 839 C CA . GLN A 1 112 ? -14.472 35.634 -18.084 1.00 32.94 112 GLN A CA 1
ATOM 840 C C . GLN A 1 112 ? -13.738 35.877 -16.794 1.00 33.99 112 GLN A C 1
ATOM 841 O O . GLN A 1 112 ? -12.512 36.242 -16.804 1.00 33.39 112 GLN A O 1
ATOM 847 N N . CYS A 1 113 ? -14.422 35.571 -15.660 1.00 31.72 113 CYS A N 1
ATOM 848 C CA . CYS A 1 113 ? -13.759 35.745 -14.352 1.00 31.49 113 CYS A CA 1
ATOM 849 C C . CYS A 1 113 ? -12.504 34.898 -14.117 1.00 31.26 113 CYS A C 1
ATOM 850 O O . CYS A 1 113 ? -11.450 35.418 -13.626 1.00 30.95 113 CYS A O 1
ATOM 853 N N . GLN A 1 114 ? -12.603 33.613 -14.447 1.00 30.37 114 GLN A N 1
ATOM 854 C CA . GLN A 1 114 ? -11.471 32.739 -14.220 1.00 33.75 114 GLN A CA 1
ATOM 855 C C . GLN A 1 114 ? -10.279 33.184 -15.028 1.00 35.70 114 GLN A C 1
ATOM 856 O O . GLN A 1 114 ? -9.092 33.087 -14.541 1.00 35.89 114 GLN A O 1
ATOM 862 N N . LEU A 1 115 ? -10.568 33.648 -16.280 1.00 36.53 115 LEU A N 1
ATOM 863 C CA . LEU A 1 115 ? -9.482 34.257 -17.127 1.00 37.36 115 LEU A CA 1
ATOM 864 C C . LEU A 1 115 ? -8.738 35.305 -16.362 1.00 38.06 115 LEU A C 1
ATOM 865 O O . LEU A 1 115 ? -7.482 35.236 -16.231 1.00 36.90 115 LEU A O 1
ATOM 870 N N . ARG A 1 116 ? -9.520 36.208 -15.768 1.00 37.68 116 ARG A N 1
ATOM 871 C CA . ARG A 1 116 ? -8.968 37.285 -14.993 1.00 38.53 116 ARG A CA 1
ATOM 872 C C . ARG A 1 116 ? -8.390 36.868 -13.636 1.00 38.52 116 ARG A C 1
ATOM 873 O O . ARG A 1 116 ? -7.599 37.605 -13.035 1.00 38.39 116 ARG A O 1
ATOM 881 N N . LEU A 1 117 ? -8.716 35.660 -13.186 1.00 37.95 117 LEU A N 1
ATOM 882 C CA . LEU A 1 117 ? -8.152 35.175 -11.950 1.00 37.67 117 LEU A CA 1
ATOM 883 C C . LEU A 1 117 ? -6.922 34.333 -12.215 1.00 39.60 117 LEU A C 1
ATOM 884 O O . LEU A 1 117 ? -6.503 33.589 -11.314 1.00 42.08 117 LEU A O 1
ATOM 889 N N . LYS A 1 118 ? -6.308 34.467 -13.404 1.00 39.66 118 LYS A N 1
ATOM 890 C CA . LYS A 1 118 ? -5.131 33.646 -13.770 1.00 39.64 118 LYS A CA 1
ATOM 891 C C . LYS A 1 118 ? -5.425 32.139 -13.726 1.00 38.54 118 LYS A C 1
ATOM 892 O O . LYS A 1 118 ? -4.597 31.347 -13.226 1.00 38.66 118 LYS A O 1
ATOM 898 N N . ALA A 1 119 ? -6.591 31.733 -14.188 1.00 37.84 119 ALA A N 1
ATOM 899 C CA . ALA A 1 119 ? -6.839 30.295 -14.262 1.00 37.84 119 ALA A CA 1
ATOM 900 C C . ALA A 1 119 ? -7.464 29.987 -15.622 1.00 37.86 119 ALA A C 1
ATOM 901 O O . ALA A 1 119 ? -8.630 29.661 -15.721 1.00 39.68 119 ALA A O 1
ATOM 903 N N . PRO A 1 120 ? -6.673 30.107 -16.700 1.00 38.70 120 PRO A N 1
ATOM 904 C CA . PRO A 1 120 ? -7.157 29.903 -18.079 1.00 38.21 120 PRO A CA 1
ATOM 905 C C . PRO A 1 120 ? -7.682 28.464 -18.324 1.00 38.89 120 PRO A C 1
ATOM 906 O O . PRO A 1 120 ? -8.667 28.212 -19.107 1.00 35.39 120 PRO A O 1
ATOM 910 N N . LEU A 1 121 ? -7.053 27.509 -17.640 1.00 40.10 121 LEU A N 1
ATOM 911 C CA . LEU A 1 121 ? -7.635 26.146 -17.615 1.00 43.00 121 LEU A CA 1
ATOM 912 C C . LEU A 1 121 ? -9.120 26.057 -17.203 1.00 43.15 121 LEU A C 1
ATOM 913 O O . LEU A 1 121 ? -9.943 25.445 -17.933 1.00 44.28 121 LEU A O 1
ATOM 918 N N . LYS A 1 122 ? -9.437 26.632 -16.036 1.00 40.54 122 LYS A N 1
ATOM 919 C CA . LYS A 1 122 ? -10.830 26.688 -15.619 1.00 40.42 122 LYS A CA 1
ATOM 920 C C . LYS A 1 122 ? -11.611 27.481 -16.640 1.00 38.44 122 LYS A C 1
ATOM 921 O O . LYS A 1 122 ? -12.712 27.085 -17.028 1.00 39.53 122 LYS A O 1
ATOM 927 N N . ALA A 1 123 ? -11.054 28.619 -17.058 1.00 35.83 123 ALA A N 1
ATOM 928 C CA . ALA A 1 123 ? -11.734 29.471 -18.007 1.00 35.81 123 ALA A CA 1
ATOM 929 C C . ALA A 1 123 ? -12.104 28.684 -19.251 1.00 37.47 123 ALA A C 1
ATOM 930 O O . ALA A 1 123 ? -13.259 28.741 -19.734 1.00 36.85 123 ALA A O 1
ATOM 932 N N . LYS A 1 124 ? -11.114 27.938 -19.764 1.00 38.53 124 LYS A N 1
ATOM 933 C CA . LYS A 1 124 ? -11.296 27.072 -20.916 1.00 41.81 124 LYS A CA 1
ATOM 934 C C . LYS A 1 124 ? -12.516 26.112 -20.713 1.00 41.79 124 LYS A C 1
ATOM 935 O O . LYS A 1 124 ? -13.459 26.097 -21.519 1.00 41.84 124 LYS A O 1
ATOM 941 N N . GLU A 1 125 ? -12.533 25.370 -19.604 1.00 42.43 125 GLU A N 1
ATOM 942 C CA . GLU A 1 125 ? -13.691 24.512 -19.293 1.00 42.83 125 GLU A CA 1
ATOM 943 C C . GLU A 1 125 ? -15.079 25.200 -19.290 1.00 41.32 125 GLU A C 1
ATOM 944 O O . GLU A 1 125 ? -16.076 24.653 -19.771 1.00 42.74 125 GLU A O 1
ATOM 950 N N . CYS A 1 126 ? -15.147 26.395 -18.737 1.00 40.57 126 CYS A N 1
ATOM 951 C CA . CYS A 1 126 ? -16.389 27.190 -18.770 1.00 41.01 126 CYS A CA 1
ATOM 952 C C . CYS A 1 126 ? -16.921 27.426 -20.155 1.00 41.05 126 CYS A C 1
ATOM 953 O O . CYS A 1 126 ? -18.071 27.086 -20.473 1.00 39.90 126 CYS A O 1
ATOM 956 N N . PHE A 1 127 ? -16.060 27.989 -20.994 1.00 40.62 127 PHE A N 1
ATOM 957 C CA . PHE A 1 127 ? -16.450 28.323 -22.379 1.00 40.34 127 PHE A CA 1
ATOM 958 C C . PHE A 1 127 ? -16.764 27.034 -23.193 1.00 40.95 127 PHE A C 1
ATOM 959 O O . PHE A 1 127 ? -17.730 26.993 -23.967 1.00 38.28 127 PHE A O 1
ATOM 967 N N . GLU A 1 128 ? -15.985 25.975 -22.979 1.00 41.00 128 GLU A N 1
ATOM 968 C CA . GLU A 1 128 ? -16.375 24.720 -23.563 1.00 44.22 128 GLU A CA 1
ATOM 969 C C . GLU A 1 128 ? -17.783 24.226 -23.112 1.00 45.91 128 GLU A C 1
ATOM 970 O O . GLU A 1 128 ? -18.617 23.916 -23.955 1.00 46.32 128 GLU A O 1
ATOM 976 N N . LEU A 1 129 ? -18.061 24.196 -21.797 1.00 47.14 129 LEU A N 1
ATOM 977 C CA . LEU A 1 129 ? -19.440 23.933 -21.287 1.00 47.57 129 LEU A CA 1
ATOM 978 C C . LEU A 1 129 ? -20.536 24.768 -21.969 1.00 47.17 129 LEU A C 1
ATOM 979 O O . LEU A 1 129 ? -21.548 24.229 -22.366 1.00 46.36 129 LEU A O 1
ATOM 984 N N . VAL A 1 130 ? -20.347 26.091 -22.058 1.00 46.27 130 VAL A N 1
ATOM 985 C CA . VAL A 1 130 ? -21.290 26.942 -22.763 1.00 46.08 130 VAL A CA 1
ATOM 986 C C . VAL A 1 130 ? -21.486 26.440 -24.211 1.00 49.11 130 VAL A C 1
ATOM 987 O O . VAL A 1 130 ? -22.627 26.387 -24.732 1.00 48.68 130 VAL A O 1
ATOM 991 N N . ILE A 1 131 ? -20.367 26.098 -24.857 1.00 50.15 131 ILE A N 1
ATOM 992 C CA . ILE A 1 131 ? -20.423 25.609 -26.216 1.00 53.35 131 ILE A CA 1
ATOM 993 C C . ILE A 1 131 ? -21.206 24.292 -26.304 1.00 55.34 131 ILE A C 1
ATOM 994 O O . ILE A 1 131 ? -22.083 24.217 -27.163 1.00 55.20 131 ILE A O 1
ATOM 999 N N . GLN A 1 132 ? -20.946 23.291 -25.433 1.00 56.95 132 GLN A N 1
ATOM 1000 C CA . GLN A 1 132 ? -21.791 22.082 -25.501 1.00 59.33 132 GLN A CA 1
ATOM 1001 C C . GLN A 1 132 ? -23.209 22.322 -25.139 1.00 59.76 132 GLN A C 1
ATOM 1002 O O . GLN A 1 132 ? -24.069 21.812 -25.815 1.00 61.17 132 GLN A O 1
ATOM 1008 N N . HIS A 1 133 ? -23.487 23.157 -24.161 1.00 60.31 133 HIS A N 1
ATOM 1009 C CA . HIS A 1 133 ? -24.845 23.177 -23.643 1.00 61.33 133 HIS A CA 1
ATOM 1010 C C . HIS A 1 133 ? -25.674 24.394 -23.996 1.00 61.81 133 HIS A C 1
ATOM 1011 O O . HIS A 1 133 ? -26.892 24.346 -23.932 1.00 62.21 133 HIS A O 1
ATOM 1018 N N . SER A 1 134 ? -25.061 25.510 -24.345 1.00 62.48 134 SER A N 1
ATOM 1019 C CA . SER A 1 134 ? -25.916 26.647 -24.670 1.00 62.83 134 SER A CA 1
ATOM 1020 C C . SER A 1 134 ? -26.717 26.435 -25.976 1.00 63.59 134 SER A C 1
ATOM 1021 O O . SER A 1 134 ? -26.265 25.787 -26.913 1.00 62.79 134 SER A O 1
ATOM 1024 N N . ASN A 1 135 ? -27.926 26.965 -26.023 1.00 64.81 135 ASN A N 1
ATOM 1025 C CA . ASN A 1 135 ? -28.581 27.076 -27.309 1.00 66.35 135 ASN A CA 1
ATOM 1026 C C . ASN A 1 135 ? -28.668 28.543 -27.686 1.00 66.35 135 ASN A C 1
ATOM 1027 O O . ASN A 1 135 ? -29.322 28.879 -28.686 1.00 67.02 135 ASN A O 1
ATOM 1032 N N . ASP A 1 136 ? -27.992 29.408 -26.905 1.00 65.83 136 ASP A N 1
ATOM 1033 C CA . ASP A 1 136 ? -27.868 30.840 -27.262 1.00 65.70 136 ASP A CA 1
ATOM 1034 C C . ASP A 1 136 ? -26.749 31.075 -28.310 1.00 64.85 136 ASP A C 1
ATOM 1035 O O . ASP A 1 136 ? -25.543 31.007 -28.012 1.00 65.15 136 ASP A O 1
ATOM 1040 N N . GLU A 1 137 ? -27.177 31.343 -29.537 1.00 63.71 137 GLU A N 1
ATOM 1041 C CA . GLU A 1 137 ? -26.279 31.496 -30.703 1.00 63.07 137 GLU A CA 1
ATOM 1042 C C . GLU A 1 137 ? -25.155 32.521 -30.402 1.00 60.55 137 GLU A C 1
ATOM 1043 O O . GLU A 1 137 ? -23.981 32.187 -30.462 1.00 58.86 137 GLU A O 1
ATOM 1049 N N . LYS A 1 138 ? -25.561 33.749 -30.053 1.00 58.77 138 LYS A N 1
ATOM 1050 C CA . LYS A 1 138 ? -24.679 34.847 -29.709 1.00 57.09 138 LYS A CA 1
ATOM 1051 C C . LYS A 1 138 ? -23.695 34.453 -28.607 1.00 56.41 138 LYS A C 1
ATOM 1052 O O . LYS A 1 138 ? -22.522 34.790 -28.671 1.00 56.84 138 LYS A O 1
ATOM 1058 N N . LEU A 1 139 ? -24.176 33.727 -27.596 1.00 54.34 139 LEU A N 1
ATOM 1059 C CA . LEU A 1 139 ? -23.377 33.398 -26.461 1.00 51.84 139 LEU A CA 1
ATOM 1060 C C . LEU A 1 139 ? -22.360 32.361 -26.858 1.00 51.66 139 LEU A C 1
ATOM 1061 O O . LEU A 1 139 ? -21.195 32.403 -26.408 1.00 51.39 139 LEU A O 1
ATOM 1066 N N . LYS A 1 140 ? -22.789 31.413 -27.690 1.00 50.77 140 LYS A N 1
ATOM 1067 C CA . LYS A 1 140 ? -21.866 30.430 -28.226 1.00 50.00 140 LYS A CA 1
ATOM 1068 C C . LYS A 1 140 ? -20.709 31.045 -29.065 1.00 47.70 140 LYS A C 1
ATOM 1069 O O . LYS A 1 140 ? -19.560 30.624 -28.961 1.00 48.11 140 LYS A O 1
ATOM 1075 N N . ILE A 1 141 ? -21.003 32.097 -29.795 1.00 45.73 141 ILE A N 1
ATOM 1076 C CA . ILE A 1 141 ? -19.997 32.802 -30.587 1.00 45.59 141 ILE A CA 1
ATOM 1077 C C . ILE A 1 141 ? -18.957 33.409 -29.717 1.00 44.86 141 ILE A C 1
ATOM 1078 O O . ILE A 1 141 ? -17.733 33.147 -29.884 1.00 44.15 141 ILE A O 1
ATOM 1083 N N . LYS A 1 142 ? -19.444 34.223 -28.771 1.00 44.41 142 LYS A N 1
ATOM 1084 C CA . LYS A 1 142 ? -18.582 34.848 -27.791 1.00 43.83 142 LYS A CA 1
ATOM 1085 C C . LYS A 1 142 ? -17.743 33.800 -27.138 1.00 43.00 142 LYS A C 1
ATOM 1086 O O . LYS A 1 142 ? -16.536 34.021 -26.953 1.00 43.44 142 LYS A O 1
ATOM 1092 N N . ALA A 1 143 ? -18.361 32.663 -26.807 1.00 41.64 143 ALA A N 1
ATOM 1093 C CA . ALA A 1 143 ? -17.707 31.678 -25.980 1.00 42.14 143 ALA A CA 1
ATOM 1094 C C . ALA A 1 143 ? -16.609 30.952 -26.804 1.00 42.09 143 ALA A C 1
ATOM 1095 O O . ALA A 1 143 ? -15.477 30.762 -26.321 1.00 41.95 143 ALA A O 1
ATOM 1097 N N . GLN A 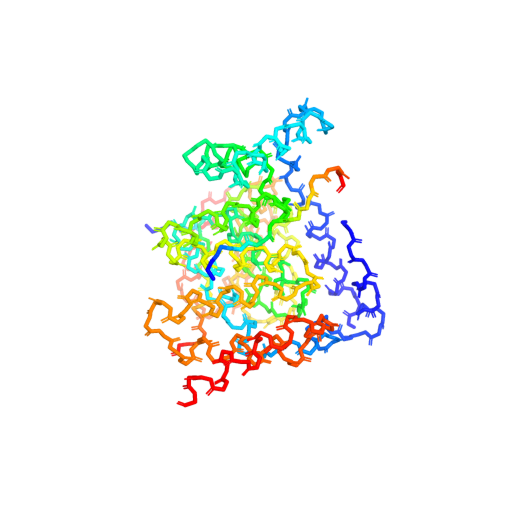1 144 ? -16.913 30.579 -28.054 1.00 42.72 144 GLN A N 1
ATOM 1098 C CA . GLN A 1 144 ? -15.813 30.083 -28.937 1.00 43.91 144 GLN A CA 1
ATOM 1099 C C . GLN A 1 144 ? -14.680 31.092 -29.191 1.00 41.07 144 GLN A C 1
ATOM 1100 O O . GLN A 1 144 ? -13.495 30.713 -29.333 1.00 39.61 144 GLN A O 1
ATOM 1106 N N . SER A 1 145 ? -15.045 32.369 -29.207 1.00 39.26 145 SER A N 1
ATOM 1107 C CA . SER A 1 145 ? -14.061 33.424 -29.422 1.00 37.81 145 SER A CA 1
ATOM 1108 C C . SER A 1 145 ? -13.065 33.463 -28.285 1.00 38.07 145 SER A C 1
ATOM 1109 O O . SER A 1 145 ? -11.838 33.524 -28.497 1.00 37.06 145 SER A O 1
ATOM 1112 N N . TYR A 1 146 ? -13.586 33.447 -27.038 1.00 35.81 146 TYR A N 1
ATOM 1113 C CA . TYR A 1 146 ? -12.693 33.388 -25.882 1.00 34.60 146 TYR A CA 1
ATOM 1114 C C . TYR A 1 146 ? -11.868 32.149 -25.928 1.00 34.62 146 TYR A C 1
ATOM 1115 O O . TYR A 1 146 ? -10.694 32.205 -25.673 1.00 35.76 146 TYR A O 1
ATOM 1124 N N . LEU A 1 147 ? -12.513 31.034 -26.238 1.00 35.56 147 LEU A N 1
ATOM 1125 C CA . LEU A 1 147 ? -11.868 29.746 -26.264 1.00 38.12 147 LEU A CA 1
ATOM 1126 C C . LEU A 1 147 ? -10.726 29.763 -27.233 1.00 39.97 147 LEU A C 1
ATOM 1127 O O . LEU A 1 147 ? -9.583 29.447 -26.856 1.00 40.13 147 LEU A O 1
ATOM 1132 N N . ASP A 1 148 ? -11.026 30.178 -28.470 1.00 40.86 148 ASP A N 1
ATOM 1133 C CA . ASP A 1 148 ? -9.999 30.259 -29.472 1.00 41.26 148 ASP A CA 1
ATOM 1134 C C . ASP A 1 148 ? -8.822 31.150 -29.008 1.00 42.12 148 ASP A C 1
ATOM 1135 O O . ASP A 1 148 ? -7.681 30.790 -29.155 1.00 43.21 148 ASP A O 1
ATOM 1140 N N . ALA A 1 149 ? -9.113 32.278 -28.393 1.00 43.59 149 ALA A N 1
ATOM 1141 C CA . ALA A 1 149 ? -8.101 33.246 -27.981 1.00 45.72 149 ALA A CA 1
ATOM 1142 C C . ALA A 1 149 ? -7.111 32.767 -26.907 1.00 48.46 149 ALA A C 1
ATOM 1143 O O . ALA A 1 149 ? -6.013 33.312 -26.745 1.00 46.65 149 ALA A O 1
ATOM 1145 N N . ILE A 1 150 ? -7.512 31.768 -26.131 1.00 52.03 150 ILE A N 1
ATOM 1146 C CA . ILE A 1 150 ? -6.652 31.313 -25.054 1.00 56.02 150 ILE A CA 1
ATOM 1147 C C . ILE A 1 150 ? -6.039 29.950 -25.319 1.00 59.21 150 ILE A C 1
ATOM 1148 O O . ILE A 1 150 ? -5.360 29.389 -24.426 1.00 60.43 150 ILE A O 1
ATOM 1153 N N . GLN A 1 151 ? -6.282 29.407 -26.511 1.00 62.31 151 GLN A N 1
ATOM 1154 C CA . GLN A 1 151 ? -5.709 28.104 -26.859 1.00 65.53 151 GLN A CA 1
ATOM 1155 C C . GLN A 1 151 ? -4.231 28.016 -26.365 1.00 66.17 151 GLN A C 1
ATOM 1156 O O . GLN A 1 151 ? -3.505 28.999 -26.084 1.00 66.30 151 GLN A O 1
ATOM 1163 N N . SER B 1 10 ? -41.750 23.205 -5.553 1.00 88.37 10 SER B N 1
ATOM 1164 C CA . SER B 1 10 ? -41.035 24.273 -6.310 1.00 88.15 10 SER B CA 1
ATOM 1165 C C . SER B 1 10 ? -41.171 24.111 -7.822 1.00 88.30 10 SER B C 1
ATOM 1166 O O . SER B 1 10 ? -41.518 23.041 -8.328 1.00 88.11 10 SER B O 1
ATOM 1169 N N . ILE B 1 11 ? -40.902 25.221 -8.503 1.00 88.79 11 ILE B N 1
ATOM 1170 C CA . ILE B 1 11 ? -40.832 25.393 -9.973 1.00 89.11 11 ILE B CA 1
ATOM 1171 C C . ILE B 1 11 ? -40.607 24.170 -10.924 1.00 89.68 11 ILE B C 1
ATOM 1172 O O . ILE B 1 11 ? -41.586 23.519 -11.333 1.00 89.81 11 ILE B O 1
ATOM 1177 N N . SER B 1 12 ? -39.340 23.880 -11.277 1.00 90.22 12 SER B N 1
ATOM 1178 C CA . SER B 1 12 ? -39.001 22.896 -12.345 1.00 90.48 12 SER B CA 1
ATOM 1179 C C . SER B 1 12 ? -39.294 21.407 -12.031 1.00 90.63 12 SER B C 1
ATOM 1180 O O . SER B 1 12 ? -38.531 20.716 -11.333 1.00 90.57 12 SER B O 1
ATOM 1183 N N . THR B 1 13 ? -40.406 20.912 -12.568 1.00 90.89 13 THR B N 1
ATOM 1184 C CA . THR B 1 13 ? -40.667 19.471 -12.531 1.00 90.93 13 THR B CA 1
ATOM 1185 C C . THR B 1 13 ? -40.450 18.778 -13.906 1.00 90.79 13 THR B C 1
ATOM 1186 O O . THR B 1 13 ? -41.317 18.088 -14.445 1.00 90.65 13 THR B O 1
ATOM 1190 N N . ALA B 1 14 ? -39.258 19.015 -14.457 1.00 90.71 14 ALA B N 1
ATOM 1191 C CA . ALA B 1 14 ? -38.537 18.011 -15.236 1.00 90.60 14 ALA B CA 1
ATOM 1192 C C . ALA B 1 14 ? -37.942 16.991 -14.220 1.00 90.50 14 ALA B C 1
ATOM 1193 O O . ALA B 1 14 ? -37.279 16.011 -14.590 1.00 90.78 14 ALA B O 1
ATOM 1195 N N . VAL B 1 15 ? -38.195 17.252 -12.934 1.00 89.99 15 VAL B N 1
ATOM 1196 C CA . VAL B 1 15 ? -37.847 16.362 -11.835 1.00 89.35 15 VAL B CA 1
ATOM 1197 C C . VAL B 1 15 ? -38.815 15.184 -11.799 1.00 89.21 15 VAL B C 1
ATOM 1198 O O . VAL B 1 15 ? -38.422 14.094 -11.372 1.00 89.59 15 VAL B O 1
ATOM 1202 N N . ILE B 1 16 ? -40.059 15.395 -12.255 1.00 88.61 16 ILE B N 1
ATOM 1203 C CA . ILE B 1 16 ? -41.054 14.299 -12.323 1.00 88.14 16 ILE B CA 1
ATOM 1204 C C . ILE B 1 16 ? -40.720 13.255 -13.420 1.00 87.71 16 ILE B C 1
ATOM 1205 O O . ILE B 1 16 ? -40.960 12.052 -13.230 1.00 87.84 16 ILE B O 1
ATOM 1210 N N . ASP B 1 17 ? -40.136 13.715 -14.531 1.00 86.74 17 ASP B N 1
ATOM 1211 C CA . ASP B 1 17 ? -39.614 12.826 -15.578 1.00 85.86 17 ASP B CA 1
ATOM 1212 C C . ASP B 1 17 ? -38.418 11.995 -15.131 1.00 84.90 17 ASP B C 1
ATOM 1213 O O . ASP B 1 17 ? -38.369 10.792 -15.395 1.00 85.33 17 ASP B O 1
ATOM 1218 N N . ALA B 1 18 ? -37.440 12.640 -14.493 1.00 83.32 18 ALA B N 1
ATOM 1219 C CA . ALA B 1 18 ? -36.300 11.924 -13.924 1.00 81.64 18 ALA B CA 1
ATOM 1220 C C . ALA B 1 18 ? -36.780 10.792 -13.003 1.00 80.26 18 ALA B C 1
ATOM 1221 O O . ALA B 1 18 ? -36.251 9.682 -13.045 1.00 79.63 18 ALA B O 1
ATOM 1223 N N . ILE B 1 19 ? -37.805 11.084 -12.205 1.00 78.87 19 ILE B N 1
ATOM 1224 C CA . ILE B 1 19 ? -38.313 10.138 -11.225 1.00 77.86 19 ILE B CA 1
ATOM 1225 C C . ILE B 1 19 ? -38.823 8.855 -11.928 1.00 77.45 19 ILE B C 1
ATOM 1226 O O . ILE B 1 19 ? -38.101 7.848 -11.969 1.00 77.77 19 ILE B O 1
ATOM 1231 N N . ASN B 1 20 ? -40.028 8.883 -12.506 1.00 76.35 20 ASN B N 1
ATOM 1232 C CA . ASN B 1 20 ? -40.608 7.671 -13.105 1.00 74.83 20 ASN B CA 1
ATOM 1233 C C . ASN B 1 20 ? -39.660 6.936 -14.089 1.00 73.64 20 ASN B C 1
ATOM 1234 O O . ASN B 1 20 ? -39.525 5.712 -14.031 1.00 73.81 20 ASN B O 1
ATOM 1239 N N . SER B 1 21 ? -38.971 7.685 -14.946 1.00 71.84 21 SER B N 1
ATOM 1240 C CA . SER B 1 21 ? -37.991 7.096 -15.857 1.00 70.22 21 SER B CA 1
ATOM 1241 C C . SER B 1 21 ? -36.731 6.521 -15.159 1.00 68.88 21 SER B C 1
ATOM 1242 O O . SER B 1 21 ? -36.018 5.715 -15.744 1.00 68.66 21 SER B O 1
ATOM 1245 N N . GLY B 1 22 ? -36.458 6.940 -13.924 1.00 67.59 22 GLY B N 1
ATOM 1246 C CA . GLY B 1 22 ? -35.349 6.378 -13.125 1.00 65.46 22 GLY B CA 1
ATOM 1247 C C . GLY B 1 22 ? -33.991 7.064 -13.203 1.00 63.76 22 GLY B C 1
ATOM 1248 O O . GLY B 1 22 ? -33.138 6.859 -12.343 1.00 63.51 22 GLY B O 1
ATOM 1249 N N . ALA B 1 23 ? -33.781 7.871 -14.237 1.00 62.39 23 ALA B N 1
ATOM 1250 C CA . ALA B 1 23 ? -32.533 8.637 -14.376 1.00 61.04 23 ALA B CA 1
ATOM 1251 C C . ALA B 1 23 ? -32.400 9.806 -13.369 1.00 59.76 23 ALA B C 1
ATOM 1252 O O . ALA B 1 23 ? -33.336 10.139 -12.629 1.00 59.64 23 ALA B O 1
ATOM 1254 N N . THR B 1 24 ? -31.209 10.396 -13.353 1.00 58.17 24 THR B N 1
ATOM 1255 C CA . THR B 1 24 ? -30.917 11.586 -12.595 1.00 56.20 24 THR B CA 1
ATOM 1256 C C . THR B 1 24 ? -30.975 12.726 -13.614 1.00 56.44 24 THR B C 1
ATOM 1257 O O . THR B 1 24 ? -30.747 12.497 -14.814 1.00 56.15 24 THR B O 1
ATOM 1261 N N . LEU B 1 25 ? -31.307 13.933 -13.135 1.00 56.03 25 LEU B N 1
ATOM 1262 C CA . LEU B 1 25 ? -31.313 15.161 -13.942 1.00 55.61 25 LEU B CA 1
ATOM 1263 C C . LEU B 1 25 ? -29.946 15.539 -14.460 1.00 55.69 25 LEU B C 1
ATOM 1264 O O . LEU B 1 25 ? -29.829 16.202 -15.491 1.00 55.59 25 LEU B O 1
ATOM 1269 N N . LYS B 1 26 ? -28.917 15.086 -13.759 1.00 55.40 26 LYS B N 1
ATOM 1270 C CA . LYS B 1 26 ? -27.560 15.305 -14.197 1.00 56.12 26 LYS B CA 1
ATOM 1271 C C . LYS B 1 26 ? -27.309 14.625 -15.535 1.00 56.43 26 LYS B C 1
ATOM 1272 O O . LYS B 1 26 ? -26.673 15.191 -16.424 1.00 56.43 26 LYS B O 1
ATOM 1278 N N . ASP B 1 27 ? -27.791 13.389 -15.634 1.00 56.93 27 ASP B N 1
ATOM 1279 C CA . ASP B 1 27 ? -27.652 12.574 -16.832 1.00 56.41 27 ASP B CA 1
ATOM 1280 C C . ASP B 1 27 ? -28.560 13.136 -17.906 1.00 56.41 27 ASP B C 1
ATOM 1281 O O . ASP B 1 27 ? -28.065 13.544 -18.946 1.00 56.51 27 ASP B O 1
ATOM 1286 N N . ILE B 1 28 ? -29.854 13.239 -17.610 1.00 56.46 28 ILE B N 1
ATOM 1287 C CA . ILE B 1 28 ? -30.807 13.969 -18.451 1.00 56.86 28 ILE B CA 1
ATOM 1288 C C . ILE B 1 28 ? -30.319 15.313 -19.050 1.00 57.33 28 ILE B C 1
ATOM 1289 O O . ILE B 1 28 ? -30.765 15.708 -20.121 1.00 57.75 28 ILE B O 1
ATOM 1294 N N . ASN B 1 29 ? -29.430 16.027 -18.365 1.00 57.35 29 ASN B N 1
ATOM 1295 C CA . ASN B 1 29 ? -28.979 17.324 -18.852 1.00 56.56 29 ASN B CA 1
ATOM 1296 C C . ASN B 1 29 ? -27.508 17.322 -19.194 1.00 55.65 29 ASN B C 1
ATOM 1297 O O . ASN B 1 29 ? -26.936 18.364 -19.453 1.00 55.56 29 ASN B O 1
ATOM 1302 N N . ALA B 1 30 ? -26.883 16.153 -19.182 1.00 55.11 30 ALA B N 1
ATOM 1303 C CA . ALA B 1 30 ? -25.510 16.012 -19.668 1.00 55.09 30 ALA B CA 1
ATOM 1304 C C . ALA B 1 30 ? -24.511 16.869 -18.901 1.00 55.47 30 ALA B C 1
ATOM 1305 O O . ALA B 1 30 ? -23.562 17.394 -19.488 1.00 56.05 30 ALA B O 1
ATOM 1307 N N . ILE B 1 31 ? -24.727 17.035 -17.598 1.00 54.90 31 ILE B N 1
ATOM 1308 C CA . ILE B 1 31 ? -23.811 17.790 -16.794 1.00 53.89 31 ILE B CA 1
ATOM 1309 C C . ILE B 1 31 ? -22.559 16.970 -16.519 1.00 53.33 31 ILE B C 1
ATOM 1310 O O . ILE B 1 31 ? -22.634 15.865 -16.009 1.00 53.97 31 ILE B O 1
ATOM 1315 N N . PRO B 1 32 ? -21.395 17.501 -16.909 1.00 53.25 32 PRO B N 1
ATOM 1316 C CA . PRO B 1 32 ? -20.117 16.853 -16.630 1.00 52.96 32 PRO B CA 1
ATOM 1317 C C . PRO B 1 32 ? -19.875 16.598 -15.143 1.00 53.40 32 PRO B C 1
ATOM 1318 O O . PRO B 1 32 ? -20.134 17.456 -14.307 1.00 53.16 32 PRO B O 1
ATOM 1322 N N . ASP B 1 33 ? -19.340 15.429 -14.838 1.00 53.76 33 ASP B N 1
ATOM 1323 C CA . ASP B 1 33 ? -18.858 15.114 -13.507 1.00 55.16 33 ASP B CA 1
ATOM 1324 C C . ASP B 1 33 ? -17.950 16.146 -12.883 1.00 54.95 33 ASP B C 1
ATOM 1325 O O . ASP B 1 33 ? -17.997 16.368 -11.657 1.00 54.90 33 ASP B O 1
ATOM 1330 N N . ASP B 1 34 ? -17.091 16.729 -13.712 1.00 53.47 34 ASP B N 1
ATOM 1331 C CA . ASP B 1 34 ? -16.183 17.730 -13.237 1.00 52.37 34 ASP B CA 1
ATOM 1332 C C . ASP B 1 34 ? -16.991 18.950 -12.820 1.00 49.95 34 ASP B C 1
ATOM 1333 O O . ASP B 1 34 ? -16.550 19.680 -11.965 1.00 47.77 34 ASP B O 1
ATOM 1338 N N . MET B 1 35 ? -18.108 19.219 -13.494 1.00 48.68 35 MET B N 1
ATOM 1339 C CA . MET B 1 35 ? -18.957 20.329 -13.099 1.00 49.04 35 MET B CA 1
ATOM 1340 C C . MET B 1 35 ? -19.635 20.101 -11.692 1.00 48.33 35 MET B C 1
ATOM 1341 O O . MET B 1 35 ? -19.413 20.907 -10.771 1.00 47.43 35 MET B O 1
ATOM 1346 N N . MET B 1 36 ? -20.422 19.017 -11.564 1.00 48.01 36 MET B N 1
ATOM 1347 C CA . MET B 1 36 ? -20.922 18.485 -10.264 1.00 48.07 36 MET B CA 1
ATOM 1348 C C . MET B 1 36 ? -19.853 18.531 -9.163 1.00 48.06 36 MET B C 1
ATOM 1349 O O . MET B 1 36 ? -20.092 19.108 -8.110 1.00 47.48 36 MET B O 1
ATOM 1354 N N . ASP B 1 37 ? -18.653 17.986 -9.408 1.00 48.73 37 ASP B N 1
ATOM 1355 C CA . ASP B 1 37 ? -17.534 18.084 -8.394 1.00 49.70 37 ASP B CA 1
ATOM 1356 C C . ASP B 1 37 ? -17.197 19.535 -7.989 1.00 48.37 37 ASP B C 1
ATOM 1357 O O . ASP B 1 37 ? -16.886 19.814 -6.847 1.00 48.19 37 ASP B O 1
ATOM 1362 N N . ASP B 1 38 ? -17.245 20.457 -8.945 1.00 47.15 38 ASP B N 1
ATOM 1363 C CA . ASP B 1 38 ? -16.930 21.840 -8.639 1.00 47.58 38 ASP B CA 1
ATOM 1364 C C . ASP B 1 38 ? -18.068 22.516 -7.820 1.00 44.98 38 ASP B C 1
ATOM 1365 O O . ASP B 1 38 ? -17.854 23.432 -7.020 1.00 45.77 38 ASP B O 1
ATOM 1370 N N . ILE B 1 39 ? -19.293 22.120 -8.094 1.00 43.31 39 ILE B N 1
ATOM 1371 C CA . ILE B 1 39 ? -20.423 22.673 -7.362 1.00 41.37 39 ILE B CA 1
ATOM 1372 C C . ILE B 1 39 ? -20.321 22.056 -5.965 1.00 40.78 39 ILE B C 1
ATOM 1373 O O . ILE B 1 39 ? -20.475 22.729 -4.992 1.00 41.27 39 ILE B O 1
ATOM 1378 N N . TYR B 1 40 ? -19.922 20.791 -5.890 1.00 41.19 40 TYR B N 1
ATOM 1379 C CA . TYR B 1 40 ? -19.693 20.138 -4.584 1.00 40.47 40 TYR B CA 1
ATOM 1380 C C . TYR B 1 40 ? -18.642 20.864 -3.741 1.00 41.41 40 TYR B C 1
ATOM 1381 O O . TYR B 1 40 ? -18.911 21.188 -2.573 1.00 42.25 40 TYR B O 1
ATOM 1390 N N . SER B 1 41 ? -17.470 21.138 -4.324 1.00 40.62 41 SER B N 1
ATOM 1391 C CA . SER B 1 41 ? -16.423 21.924 -3.648 1.00 40.62 41 SER B CA 1
ATOM 1392 C C . SER B 1 41 ? -16.887 23.280 -3.165 1.00 39.43 41 SER B C 1
ATOM 1393 O O . SER B 1 41 ? -16.494 23.709 -2.097 1.00 38.79 41 SER B O 1
ATOM 1396 N N . TYR B 1 42 ? -17.680 23.978 -3.981 1.00 40.79 42 TYR B N 1
ATOM 1397 C CA . TYR B 1 42 ? -18.342 25.249 -3.556 1.00 40.75 42 TYR B CA 1
ATOM 1398 C C . TYR B 1 42 ? -19.238 24.989 -2.336 1.00 39.13 42 TYR B C 1
ATOM 1399 O O . TYR B 1 42 ? -19.280 25.777 -1.361 1.00 37.81 42 TYR B O 1
ATOM 1408 N N . ALA B 1 43 ? -19.940 23.869 -2.406 1.00 36.61 43 ALA B N 1
ATOM 1409 C CA . ALA B 1 43 ? -20.951 23.567 -1.383 1.00 35.98 43 ALA B CA 1
ATOM 1410 C C . ALA B 1 43 ? -20.183 23.255 -0.058 1.00 37.56 43 ALA B C 1
ATOM 1411 O O . ALA B 1 43 ? -20.494 23.810 1.044 1.00 37.04 43 ALA B O 1
ATOM 1413 N N . TYR B 1 44 ? -19.161 22.406 -0.174 1.00 38.87 44 TYR B N 1
ATOM 1414 C CA . TYR B 1 44 ? -18.269 22.101 0.914 1.00 41.58 44 TYR B CA 1
ATOM 1415 C C . TYR B 1 44 ? -17.576 23.319 1.558 1.00 43.05 44 TYR B C 1
ATOM 1416 O O . TYR B 1 44 ? -17.667 23.538 2.799 1.00 44.38 44 TYR B O 1
ATOM 1425 N N . ASP B 1 45 ? -16.927 24.146 0.741 1.00 43.49 45 ASP B N 1
ATOM 1426 C CA . ASP B 1 45 ? -16.250 25.349 1.238 1.00 43.44 45 ASP B CA 1
ATOM 1427 C C . ASP B 1 45 ? -17.155 26.342 1.858 1.00 42.75 45 ASP B C 1
ATOM 1428 O O . ASP B 1 45 ? -16.870 26.844 2.918 1.00 41.69 45 ASP B O 1
ATOM 1433 N N . PHE B 1 46 ? -18.283 26.631 1.222 1.00 43.66 46 PHE B N 1
ATOM 1434 C CA . PHE B 1 46 ? -19.202 27.576 1.835 1.00 44.38 46 PHE B CA 1
ATOM 1435 C C . PHE B 1 46 ? -19.738 27.086 3.219 1.00 43.70 46 PHE B C 1
ATOM 1436 O O . PHE B 1 46 ? -19.919 27.871 4.205 1.00 43.37 46 PHE B O 1
ATOM 1444 N N . TYR B 1 47 ? -19.958 25.782 3.263 1.00 41.47 47 TYR B N 1
ATOM 1445 C CA . TYR B 1 47 ? -20.462 25.146 4.438 1.00 42.33 47 TYR B CA 1
ATOM 1446 C C . TYR B 1 47 ? -19.408 25.287 5.583 1.00 42.38 47 TYR B C 1
ATOM 1447 O O . TYR B 1 47 ? -19.699 25.841 6.623 1.00 40.29 47 TYR B O 1
ATOM 1456 N N . ASN B 1 48 ? -18.190 24.820 5.323 1.00 43.56 48 ASN B N 1
ATOM 1457 C CA . ASN B 1 48 ? -17.116 24.926 6.330 1.00 45.99 48 ASN B CA 1
ATOM 1458 C C . ASN B 1 48 ? -16.834 26.351 6.704 1.00 46.80 48 ASN B C 1
ATOM 1459 O O . ASN B 1 48 ? -16.247 26.601 7.741 1.00 48.61 48 ASN B O 1
ATOM 1464 N N . LYS B 1 49 ? -17.253 27.281 5.869 1.00 47.02 49 LYS B N 1
ATOM 1465 C CA . LYS B 1 49 ? -16.941 28.669 6.092 1.00 48.16 49 LYS B CA 1
ATOM 1466 C C . LYS B 1 49 ? -18.106 29.340 6.826 1.00 47.73 49 LYS B C 1
ATOM 1467 O O . LYS B 1 49 ? -18.006 30.489 7.186 1.00 48.31 49 LYS B O 1
ATOM 1473 N N . GLY B 1 50 ? -19.203 28.600 7.052 1.00 47.85 50 GLY B N 1
ATOM 1474 C CA . GLY B 1 50 ? -20.386 29.107 7.770 1.00 46.79 50 GLY B CA 1
ATOM 1475 C C . GLY B 1 50 ? -21.342 29.918 6.926 1.00 46.42 50 GLY B C 1
ATOM 1476 O O . GLY B 1 50 ? -22.275 30.528 7.434 1.00 45.78 50 GLY B O 1
ATOM 1477 N N . ARG B 1 51 ? -21.108 29.884 5.614 1.00 46.71 51 ARG B N 1
ATOM 1478 C CA . ARG B 1 51 ? -21.891 30.602 4.649 1.00 46.31 51 ARG B CA 1
ATOM 1479 C C . ARG B 1 51 ? -23.020 29.678 4.272 1.00 44.52 51 ARG B C 1
ATOM 1480 O O . ARG B 1 51 ? -23.043 29.124 3.167 1.00 44.02 51 ARG B O 1
ATOM 1488 N N . ILE B 1 52 ? -23.964 29.523 5.197 1.00 42.50 52 ILE B N 1
ATOM 1489 C CA . ILE B 1 52 ? -24.917 28.440 5.132 1.00 41.73 52 ILE B CA 1
ATOM 1490 C C . ILE B 1 52 ? -25.976 28.649 4.043 1.00 40.03 52 ILE B C 1
ATOM 1491 O O . ILE B 1 52 ? -26.396 27.671 3.459 1.00 39.81 52 ILE B O 1
ATOM 1496 N N . GLU B 1 53 ? -26.335 29.894 3.731 1.00 40.24 53 GLU B N 1
ATOM 1497 C CA . GLU B 1 53 ? -27.357 30.217 2.696 1.00 42.56 53 GLU B CA 1
ATOM 1498 C C . GLU B 1 53 ? -26.895 29.855 1.325 1.00 40.76 53 GLU B C 1
ATOM 1499 O O . GLU B 1 53 ? -27.654 29.284 0.530 1.00 41.73 53 GLU B O 1
ATOM 1505 N N . GLU B 1 54 ? -25.640 30.162 1.036 1.00 39.88 54 GLU B N 1
ATOM 1506 C CA . GLU B 1 54 ? -25.084 29.708 -0.237 1.00 39.19 54 GLU B CA 1
ATOM 1507 C C . GLU B 1 54 ? -24.894 28.197 -0.296 1.00 36.44 54 GLU B C 1
ATOM 1508 O O . GLU B 1 54 ? -25.147 27.545 -1.322 1.00 35.77 54 GLU B O 1
ATOM 1514 N N . ALA B 1 55 ? -24.426 27.635 0.806 1.00 32.43 55 ALA B N 1
ATOM 1515 C CA . ALA B 1 55 ? -24.129 26.268 0.752 1.00 30.79 55 ALA B CA 1
ATOM 1516 C C . ALA B 1 55 ? -25.427 25.544 0.511 1.00 31.19 55 ALA B C 1
ATOM 1517 O O . ALA B 1 55 ? -25.470 24.532 -0.230 1.00 35.67 55 ALA B O 1
ATOM 1519 N N . GLU B 1 56 ? -26.514 26.008 1.096 1.00 30.50 56 GLU B N 1
ATOM 1520 C CA . GLU B 1 56 ? -27.790 25.350 0.916 1.00 30.84 56 GLU B CA 1
ATOM 1521 C C . GLU B 1 56 ? -28.215 25.395 -0.583 1.00 29.93 56 GLU B C 1
ATOM 1522 O O . GLU B 1 56 ? -28.624 24.357 -1.180 1.00 29.19 56 GLU B O 1
ATOM 1528 N N . VAL B 1 57 ? -28.097 26.566 -1.216 1.00 31.21 57 VAL B N 1
ATOM 1529 C CA . VAL B 1 57 ? -28.342 26.645 -2.668 1.00 30.30 57 VAL B CA 1
ATOM 1530 C C . VAL B 1 57 ? -27.622 25.616 -3.467 1.00 30.80 57 VAL B C 1
ATOM 1531 O O . VAL B 1 57 ? -28.237 24.931 -4.294 1.00 31.70 57 VAL B O 1
ATOM 1535 N N . PHE B 1 58 ? -26.316 25.425 -3.182 1.00 29.57 58 PHE B N 1
ATOM 1536 C CA . PHE B 1 58 ? -25.549 24.396 -3.874 1.00 30.13 58 PHE B CA 1
ATOM 1537 C C . PHE B 1 58 ? -25.971 22.994 -3.546 1.00 29.34 58 PHE B C 1
ATOM 1538 O O . PHE B 1 58 ? -26.059 22.178 -4.428 1.00 31.57 58 PHE B O 1
ATOM 1546 N N . PHE B 1 59 ? -26.170 22.692 -2.265 1.00 30.97 59 PHE B N 1
ATOM 1547 C CA . PHE B 1 59 ? -26.465 21.301 -1.915 1.00 32.02 59 PHE B CA 1
ATOM 1548 C C . PHE B 1 59 ? -27.831 20.906 -2.447 1.00 32.36 59 PHE B C 1
ATOM 1549 O O . PHE B 1 59 ? -28.032 19.760 -2.850 1.00 32.33 59 PHE B O 1
ATOM 1557 N N . ARG B 1 60 ? -28.727 21.854 -2.423 1.00 32.30 60 ARG B N 1
ATOM 1558 C CA . ARG B 1 60 ? -30.013 21.667 -3.061 1.00 37.51 60 ARG B CA 1
ATOM 1559 C C . ARG B 1 60 ? -29.945 21.383 -4.553 1.00 36.98 60 ARG B C 1
ATOM 1560 O O . ARG B 1 60 ? -30.678 20.530 -5.060 1.00 37.98 60 ARG B O 1
ATOM 1568 N N . PHE B 1 61 ? -29.147 22.173 -5.250 1.00 36.28 61 PHE B N 1
ATOM 1569 C CA . PHE B 1 61 ? -28.948 21.893 -6.635 1.00 35.81 61 PHE B CA 1
ATOM 1570 C C . PHE B 1 61 ? -28.405 20.483 -6.815 1.00 35.34 61 PHE B C 1
ATOM 1571 O O . PHE B 1 61 ? -28.884 19.759 -7.674 1.00 35.70 61 PHE B O 1
ATOM 1579 N N . LEU B 1 62 ? -27.300 20.170 -6.117 1.00 33.82 62 LEU B N 1
ATOM 1580 C CA . LEU B 1 62 ? -26.675 18.856 -6.263 1.00 34.18 62 LEU B CA 1
ATOM 1581 C C . LEU B 1 62 ? -27.646 17.699 -5.930 1.00 35.50 62 LEU B C 1
ATOM 1582 O O . LEU B 1 62 ? -27.565 16.635 -6.532 1.00 36.33 62 LEU B O 1
ATOM 1587 N N . CYS B 1 63 ? -28.501 17.877 -4.930 1.00 36.01 63 CYS B N 1
ATOM 1588 C CA . CYS B 1 63 ? -29.461 16.794 -4.558 1.00 38.04 63 CYS B CA 1
ATOM 1589 C C . CYS B 1 63 ? -30.531 16.650 -5.598 1.00 38.78 63 CYS B C 1
ATOM 1590 O O . CYS B 1 63 ? -31.075 15.593 -5.749 1.00 40.91 63 CYS B O 1
ATOM 1593 N N . ILE B 1 64 ? -30.920 17.751 -6.226 1.00 42.03 64 ILE B N 1
ATOM 1594 C CA . ILE B 1 64 ? -31.946 17.741 -7.285 1.00 42.42 64 ILE B CA 1
ATOM 1595 C C . ILE B 1 64 ? -31.393 17.069 -8.523 1.00 43.39 64 ILE B C 1
ATOM 1596 O O . ILE B 1 64 ? -32.124 16.345 -9.167 1.00 46.08 64 ILE B O 1
ATOM 1601 N N . TYR B 1 65 ? -30.120 17.284 -8.823 1.00 42.66 65 TYR B N 1
ATOM 1602 C CA . TYR B 1 65 ? -29.522 16.827 -10.034 1.00 44.02 65 TYR B CA 1
ATOM 1603 C C . TYR B 1 65 ? -29.034 15.430 -9.916 1.00 45.02 65 TYR B C 1
ATOM 1604 O O . TYR B 1 65 ? -28.752 14.747 -10.924 1.00 45.29 65 TYR B O 1
ATOM 1613 N N . ASP B 1 66 ? -28.896 14.980 -8.671 1.00 44.42 66 ASP B N 1
ATOM 1614 C CA . ASP B 1 66 ? -28.471 13.616 -8.459 1.00 43.61 66 ASP B CA 1
ATOM 1615 C C . ASP B 1 66 ? -29.008 13.050 -7.120 1.00 45.11 66 ASP B C 1
ATOM 1616 O O . ASP B 1 66 ? -28.265 12.945 -6.102 1.00 44.74 66 ASP B O 1
ATOM 1621 N N . PHE B 1 67 ? -30.296 12.730 -7.075 1.00 45.93 67 PHE B N 1
ATOM 1622 C CA . PHE B 1 67 ? -30.798 12.209 -5.817 1.00 48.12 67 PHE B CA 1
ATOM 1623 C C . PHE B 1 67 ? -30.149 10.972 -5.279 1.00 47.21 67 PHE B C 1
ATOM 1624 O O . PHE B 1 67 ? -30.568 10.549 -4.204 1.00 47.67 67 PHE B O 1
ATOM 1632 N N . TYR B 1 68 ? -29.169 10.378 -5.963 1.00 45.51 68 TYR B N 1
ATOM 1633 C CA . TYR B 1 68 ? -28.609 9.136 -5.429 1.00 45.38 68 TYR B CA 1
ATOM 1634 C C . TYR B 1 68 ? -27.239 9.308 -4.841 1.00 44.51 68 TYR B C 1
ATOM 1635 O O . TYR B 1 68 ? -26.584 8.336 -4.441 1.00 43.86 68 TYR B O 1
ATOM 1644 N N . ASN B 1 69 ? -26.779 10.552 -4.792 1.00 42.98 69 ASN B N 1
ATOM 1645 C CA . ASN B 1 69 ? -25.476 10.807 -4.272 1.00 41.86 69 ASN B CA 1
ATOM 1646 C C . ASN B 1 69 ? -25.498 11.032 -2.734 1.00 42.21 69 ASN B C 1
ATOM 1647 O O . ASN B 1 69 ? -25.974 12.035 -2.242 1.00 42.13 69 ASN B O 1
ATOM 1652 N N . VAL B 1 70 ? -24.952 10.065 -2.004 1.00 43.09 70 VAL B N 1
ATOM 1653 C CA . VAL B 1 70 ? -25.003 10.014 -0.563 1.00 44.39 70 VAL B CA 1
ATOM 1654 C C . VAL B 1 70 ? -24.356 11.275 0.021 1.00 43.95 70 VAL B C 1
ATOM 1655 O O . VAL B 1 70 ? -24.902 11.857 0.986 1.00 43.77 70 VAL B O 1
ATOM 1659 N N . ASP B 1 71 ? -23.257 11.711 -0.615 1.00 42.50 71 ASP B N 1
ATOM 1660 C CA . ASP B 1 71 ? -22.554 12.904 -0.150 1.00 42.03 71 ASP B CA 1
ATOM 1661 C C . ASP B 1 71 ? -23.368 14.212 -0.353 1.00 40.01 71 ASP B C 1
ATOM 1662 O O . ASP B 1 71 ? -23.267 15.181 0.434 1.00 39.85 71 ASP B O 1
ATOM 1667 N N . TYR B 1 72 ? -24.187 14.224 -1.384 1.00 36.68 72 TYR B N 1
ATOM 1668 C CA . TYR B 1 72 ? -25.033 15.382 -1.600 1.00 37.07 72 TYR B CA 1
ATOM 1669 C C . TYR B 1 72 ? -26.137 15.381 -0.562 1.00 35.01 72 TYR B C 1
ATOM 1670 O O . TYR B 1 72 ? -26.489 16.419 -0.036 1.00 33.24 72 TYR B O 1
ATOM 1679 N N . ILE B 1 73 ? -26.722 14.202 -0.358 1.00 35.49 73 ILE B N 1
ATOM 1680 C CA . ILE B 1 73 ? -27.838 14.036 0.611 1.00 36.48 73 ILE B CA 1
ATOM 1681 C C . ILE B 1 73 ? -27.319 14.399 2.003 1.00 33.95 73 ILE B C 1
ATOM 1682 O O . ILE B 1 73 ? -27.986 15.108 2.711 1.00 33.07 73 ILE B O 1
ATOM 1687 N N . MET B 1 74 ? -26.096 13.971 2.354 1.00 33.88 74 MET B N 1
ATOM 1688 C CA . MET B 1 74 ? -25.513 14.306 3.672 1.00 34.78 74 MET B CA 1
ATOM 1689 C C . MET B 1 74 ? -25.318 15.795 3.857 1.00 34.39 74 MET B C 1
ATOM 1690 O O . MET B 1 74 ? -25.602 16.356 4.933 1.00 34.28 74 MET B O 1
ATOM 1695 N N . GLY B 1 75 ? -24.833 16.457 2.810 1.00 33.89 75 GLY B N 1
ATOM 1696 C CA . GLY B 1 75 ? -24.622 17.884 2.882 1.00 31.16 75 GLY B CA 1
ATOM 1697 C C . GLY B 1 75 ? -25.916 18.597 3.122 1.00 30.42 75 GLY B C 1
ATOM 1698 O O . GLY B 1 75 ? -26.020 19.442 3.952 1.00 31.97 75 GLY B O 1
ATOM 1699 N N . LEU B 1 76 ? -26.949 18.260 2.380 1.00 30.97 76 LEU B N 1
ATOM 1700 C CA . LEU B 1 76 ? -28.173 19.022 2.525 1.00 28.83 76 LEU B CA 1
ATOM 1701 C C . LEU B 1 76 ? -28.748 18.722 3.945 1.00 28.65 76 LEU B C 1
ATOM 1702 O O . LEU B 1 76 ? -29.234 19.599 4.613 1.00 28.45 76 LEU B O 1
ATOM 1707 N N . ALA B 1 77 ? -28.718 17.464 4.358 1.00 27.38 77 ALA B N 1
ATOM 1708 C CA . ALA B 1 77 ? -29.243 17.100 5.683 1.00 29.18 77 ALA B CA 1
ATOM 1709 C C . ALA B 1 77 ? -28.401 17.818 6.780 1.00 29.26 77 ALA B C 1
ATOM 1710 O O . ALA B 1 77 ? -28.954 18.298 7.798 1.00 29.97 77 ALA B O 1
ATOM 1712 N N . ALA B 1 78 ? -27.094 17.975 6.564 1.00 30.05 78 ALA B N 1
ATOM 1713 C CA . ALA B 1 78 ? -26.312 18.709 7.602 1.00 29.24 78 ALA B CA 1
ATOM 1714 C C . ALA B 1 78 ? -26.798 20.148 7.680 1.00 32.08 78 ALA B C 1
ATOM 1715 O O . ALA B 1 78 ? -26.971 20.719 8.812 1.00 31.92 78 ALA B O 1
ATOM 1717 N N . ILE B 1 79 ? -27.019 20.755 6.508 1.00 33.60 79 ILE B N 1
ATOM 1718 C CA . ILE B 1 79 ? -27.537 22.139 6.471 1.00 33.47 79 ILE B CA 1
ATOM 1719 C C . ILE B 1 79 ? -28.881 22.237 7.214 1.00 31.06 79 ILE B C 1
ATOM 1720 O O . ILE B 1 79 ? -29.065 23.109 8.014 1.00 29.61 79 ILE B O 1
ATOM 1725 N N . TYR B 1 80 ? -29.823 21.372 6.912 1.00 31.01 80 TYR B N 1
ATOM 1726 C CA . TYR B 1 80 ? -31.094 21.401 7.629 1.00 31.60 80 TYR B CA 1
ATOM 1727 C C . TYR B 1 80 ? -30.905 21.166 9.172 1.00 31.36 80 TYR B C 1
ATOM 1728 O O . TYR B 1 80 ? -31.630 21.750 9.980 1.00 30.12 80 TYR B O 1
ATOM 1737 N N . GLN B 1 81 ? -29.921 20.328 9.564 1.00 31.26 81 GLN B N 1
ATOM 1738 C CA . GLN B 1 81 ? -29.673 20.116 10.984 1.00 33.33 81 GLN B CA 1
ATOM 1739 C C . GLN B 1 81 ? -29.230 21.467 11.646 1.00 34.03 81 GLN B C 1
ATOM 1740 O O . GLN B 1 81 ? -29.841 21.920 12.596 1.00 34.57 81 GLN B O 1
ATOM 1746 N N . ILE B 1 82 ? -28.228 22.119 11.060 1.00 35.61 82 ILE B N 1
ATOM 1747 C CA . ILE B 1 82 ? -27.695 23.405 11.472 1.00 37.36 82 ILE B CA 1
ATOM 1748 C C . ILE B 1 82 ? -28.806 24.456 11.517 1.00 38.67 82 ILE B C 1
ATOM 1749 O O . ILE B 1 82 ? -28.810 25.323 12.363 1.00 39.80 82 ILE B O 1
ATOM 1754 N N . LYS B 1 83 ? -29.800 24.335 10.651 1.00 40.08 83 LYS B N 1
ATOM 1755 C CA . LYS B 1 83 ? -30.832 25.374 10.587 1.00 39.81 83 LYS B CA 1
ATOM 1756 C C . LYS B 1 83 ? -31.972 24.973 11.462 1.00 39.27 83 LYS B C 1
ATOM 1757 O O . LYS B 1 83 ? -33.055 25.605 11.466 1.00 40.05 83 LYS B O 1
ATOM 1763 N N . GLU B 1 84 ? -31.780 23.864 12.145 1.00 38.81 84 GLU B N 1
ATOM 1764 C CA . GLU B 1 84 ? -32.799 23.376 13.067 1.00 38.78 84 GLU B CA 1
ATOM 1765 C C . GLU B 1 84 ? -34.044 22.902 12.343 1.00 38.71 84 GLU B C 1
ATOM 1766 O O . GLU B 1 84 ? -35.135 22.908 12.888 1.00 39.62 84 GLU B O 1
ATOM 1772 N N . GLN B 1 85 ? -33.899 22.460 11.093 1.00 37.06 85 GLN B N 1
ATOM 1773 C CA . GLN B 1 85 ? -35.021 21.886 10.454 1.00 35.18 85 GLN B CA 1
ATOM 1774 C C . GLN B 1 85 ? -34.841 20.419 10.643 1.00 34.81 85 GLN B C 1
ATOM 1775 O O . GLN B 1 85 ? -34.452 19.698 9.732 1.00 32.13 85 GLN B O 1
ATOM 1781 N N . PHE B 1 86 ? -35.168 19.960 11.840 1.00 34.29 86 PHE B N 1
ATOM 1782 C CA . PHE B 1 86 ? -34.740 18.671 12.266 1.00 33.93 86 PHE B CA 1
ATOM 1783 C C . PHE B 1 86 ? -35.470 17.541 11.609 1.00 33.13 86 PHE B C 1
ATOM 1784 O O . PHE B 1 86 ? -34.908 16.463 11.448 1.00 32.17 86 PHE B O 1
ATOM 1792 N N . GLN B 1 87 ? -36.745 17.773 11.260 1.00 34.80 87 GLN B N 1
ATOM 1793 C CA . GLN B 1 87 ? -37.617 16.788 10.552 1.00 35.46 87 GLN B CA 1
ATOM 1794 C C . GLN B 1 87 ? -37.068 16.541 9.129 1.00 34.86 87 GLN B C 1
ATOM 1795 O O . GLN B 1 87 ? -36.770 15.388 8.746 1.00 33.97 87 GLN B O 1
ATOM 1801 N N . GLN B 1 88 ? -36.856 17.622 8.367 1.00 34.57 88 GLN B N 1
ATOM 1802 C CA . GLN B 1 88 ? -36.207 17.504 7.039 1.00 33.74 88 GLN B CA 1
ATOM 1803 C C . GLN B 1 88 ? -34.835 16.882 7.124 1.00 32.34 88 GLN B C 1
ATOM 1804 O O . GLN B 1 88 ? -34.558 16.027 6.299 1.00 32.86 88 GLN B O 1
ATOM 1810 N N . ALA B 1 89 ? -34.013 17.219 8.156 1.00 29.87 89 ALA B N 1
ATOM 1811 C CA . ALA B 1 89 ? -32.686 16.606 8.277 1.00 28.42 89 ALA B CA 1
ATOM 1812 C C . ALA B 1 89 ? -32.810 15.082 8.508 1.00 29.63 89 ALA B C 1
ATOM 1813 O O . ALA B 1 89 ? -32.119 14.269 7.861 1.00 28.95 89 ALA B O 1
ATOM 1815 N N . ALA B 1 90 ? -33.708 14.708 9.419 1.00 27.67 90 ALA B N 1
ATOM 1816 C CA . ALA B 1 90 ? -33.910 13.297 9.713 1.00 30.17 90 ALA B CA 1
ATOM 1817 C C . ALA B 1 90 ? -34.447 12.547 8.485 1.00 29.88 90 ALA B C 1
ATOM 1818 O O . ALA B 1 90 ? -34.026 11.397 8.201 1.00 30.05 90 ALA B O 1
ATOM 1820 N N . ASP B 1 91 ? -35.381 13.144 7.751 1.00 30.15 91 ASP B N 1
ATOM 1821 C CA . ASP B 1 91 ? -35.842 12.491 6.487 1.00 31.03 91 ASP B CA 1
ATOM 1822 C C . ASP B 1 91 ? -34.698 12.283 5.455 1.00 32.56 91 ASP B C 1
ATOM 1823 O O . ASP B 1 91 ? -34.542 11.188 4.883 1.00 33.56 91 ASP B O 1
ATOM 1828 N N . LEU B 1 92 ? -33.832 13.269 5.300 1.00 29.83 92 LEU B N 1
ATOM 1829 C CA . LEU B 1 92 ? -32.705 13.071 4.437 1.00 30.24 92 LEU B CA 1
ATOM 1830 C C . LEU B 1 92 ? -31.661 12.088 4.959 1.00 30.98 92 LEU B C 1
ATOM 1831 O O . LEU B 1 92 ? -31.032 11.297 4.166 1.00 31.37 92 LEU B O 1
ATOM 1836 N N . TYR B 1 93 ? -31.448 12.093 6.277 1.00 32.13 93 TYR B N 1
ATOM 1837 C CA . TYR B 1 93 ? -30.510 11.129 6.797 1.00 30.38 93 TYR B CA 1
ATOM 1838 C C . TYR B 1 93 ? -31.042 9.725 6.579 1.00 30.26 93 TYR B C 1
ATOM 1839 O O . TYR B 1 93 ? -30.233 8.762 6.444 1.00 30.82 93 TYR B O 1
ATOM 1848 N N . ALA B 1 94 ? -32.367 9.574 6.564 1.00 29.49 94 ALA B N 1
ATOM 1849 C CA . ALA B 1 94 ? -32.944 8.216 6.447 1.00 31.79 94 ALA B CA 1
ATOM 1850 C C . ALA B 1 94 ? -32.615 7.748 4.990 1.00 33.42 94 ALA B C 1
ATOM 1851 O O . ALA B 1 94 ? -32.117 6.618 4.742 1.00 34.71 94 ALA B O 1
ATOM 1853 N N . VAL B 1 95 ? -32.731 8.684 4.040 1.00 35.36 95 VAL B N 1
ATOM 1854 C CA . VAL B 1 95 ? -32.393 8.387 2.646 1.00 35.09 95 VAL B CA 1
ATOM 1855 C C . VAL B 1 95 ? -30.878 8.107 2.509 1.00 36.44 95 VAL B C 1
ATOM 1856 O O . VAL B 1 95 ? -30.476 7.154 1.842 1.00 35.59 95 VAL B O 1
ATOM 1860 N N . ALA B 1 96 ? -30.028 8.919 3.169 1.00 36.33 96 ALA B N 1
ATOM 1861 C CA . ALA B 1 96 ? -28.604 8.734 3.004 1.00 36.24 96 ALA B CA 1
ATOM 1862 C C . ALA B 1 96 ? -28.225 7.363 3.569 1.00 38.46 96 ALA B C 1
ATOM 1863 O O . ALA B 1 96 ? -27.310 6.676 3.063 1.00 38.96 96 ALA B O 1
ATOM 1865 N N . PHE B 1 97 ? -28.886 6.963 4.653 1.00 38.94 97 PHE B N 1
ATOM 1866 C CA . PHE B 1 97 ? -28.584 5.681 5.239 1.00 38.75 97 PHE B CA 1
ATOM 1867 C C . PHE B 1 97 ? -28.994 4.554 4.268 1.00 39.19 97 PHE B C 1
ATOM 1868 O O . PHE B 1 97 ? -28.270 3.574 4.127 1.00 38.48 97 PHE B O 1
ATOM 1876 N N . ALA B 1 98 ? -30.181 4.662 3.669 1.00 39.75 98 ALA B N 1
ATOM 1877 C CA . ALA B 1 98 ? -30.627 3.651 2.711 1.00 41.76 98 ALA B CA 1
ATOM 1878 C C . ALA B 1 98 ? -29.583 3.567 1.552 1.00 43.66 98 ALA B C 1
ATOM 1879 O O . ALA B 1 98 ? -29.178 2.496 1.162 1.00 42.86 98 ALA B O 1
ATOM 1881 N N . LEU B 1 99 ? -29.112 4.713 1.060 1.00 46.23 99 LEU B N 1
ATOM 1882 C CA . LEU B 1 99 ? -28.099 4.682 0.013 1.00 48.57 99 LEU B CA 1
ATOM 1883 C C . LEU B 1 99 ? -26.765 4.095 0.489 1.00 50.51 99 LEU B C 1
ATOM 1884 O O . LEU B 1 99 ? -26.275 3.173 -0.119 1.00 51.13 99 LEU B O 1
ATOM 1889 N N . GLY B 1 100 ? -26.148 4.630 1.547 1.00 51.53 100 GLY B N 1
ATOM 1890 C CA . GLY B 1 100 ? -24.771 4.248 1.832 1.00 53.68 100 GLY B CA 1
ATOM 1891 C C . GLY B 1 100 ? -24.793 2.882 2.440 1.00 55.60 100 GLY B C 1
ATOM 1892 O O . GLY B 1 100 ? -23.772 2.238 2.580 1.00 55.03 100 GLY B O 1
ATOM 1893 N N . LYS B 1 101 ? -26.024 2.455 2.712 1.00 58.55 101 LYS B N 1
ATOM 1894 C CA . LYS B 1 101 ? -26.477 1.438 3.709 1.00 61.43 101 LYS B CA 1
ATOM 1895 C C . LYS B 1 101 ? -25.584 0.692 4.787 1.00 61.50 101 LYS B C 1
ATOM 1896 O O . LYS B 1 101 ? -26.052 -0.269 5.435 1.00 61.81 101 LYS B O 1
ATOM 1902 N N . ASN B 1 102 ? -24.355 1.163 5.023 1.00 61.21 102 ASN B N 1
ATOM 1903 C CA . ASN B 1 102 ? -23.573 0.712 6.184 1.00 59.91 102 ASN B CA 1
ATOM 1904 C C . ASN B 1 102 ? -22.688 1.789 6.815 1.00 58.21 102 ASN B C 1
ATOM 1905 O O . ASN B 1 102 ? -21.872 1.479 7.654 1.00 59.10 102 ASN B O 1
ATOM 1910 N N . ASP B 1 103 ? -22.789 3.034 6.373 1.00 55.87 103 ASP B N 1
ATOM 1911 C CA . ASP B 1 103 ? -22.226 4.103 7.144 1.00 54.23 103 ASP B CA 1
ATOM 1912 C C . ASP B 1 103 ? -23.232 4.455 8.282 1.00 51.34 103 ASP B C 1
ATOM 1913 O O . ASP B 1 103 ? -24.436 4.692 8.023 1.00 51.12 103 ASP B O 1
ATOM 1918 N N . TYR B 1 104 ? -22.780 4.485 9.535 1.00 47.60 104 TYR B N 1
ATOM 1919 C CA . TYR B 1 104 ? -23.728 4.852 10.621 1.00 44.70 104 TYR B CA 1
ATOM 1920 C C . TYR B 1 104 ? -23.749 6.342 10.997 1.00 43.18 104 TYR B C 1
ATOM 1921 O O . TYR B 1 104 ? -24.477 6.767 11.858 1.00 44.05 104 TYR B O 1
ATOM 1930 N N . THR B 1 105 ? -22.970 7.161 10.328 1.00 41.33 105 THR B N 1
ATOM 1931 C CA . THR B 1 105 ? -23.030 8.589 10.564 1.00 39.11 105 THR B CA 1
ATOM 1932 C C . THR B 1 105 ? -24.429 9.190 10.399 1.00 36.70 105 THR B C 1
ATOM 1933 O O . THR B 1 105 ? -24.839 9.945 11.256 1.00 36.34 105 THR B O 1
ATOM 1937 N N . PRO B 1 106 ? -25.146 8.877 9.301 1.00 35.31 106 PRO B N 1
ATOM 1938 C CA . PRO B 1 106 ? -26.563 9.379 9.256 1.00 34.76 106 PRO B CA 1
ATOM 1939 C C . PRO B 1 106 ? -27.441 8.889 10.385 1.00 34.04 106 PRO B C 1
ATOM 1940 O O . PRO B 1 106 ? -28.457 9.570 10.723 1.00 35.42 106 PRO B O 1
ATOM 1944 N N . VAL B 1 107 ? -27.139 7.717 10.949 1.00 32.71 107 VAL B N 1
ATOM 1945 C CA . VAL B 1 107 ? -27.957 7.170 12.011 1.00 31.01 107 VAL B CA 1
ATOM 1946 C C . VAL B 1 107 ? -27.632 7.926 13.318 1.00 30.80 107 VAL B C 1
ATOM 1947 O O . VAL B 1 107 ? -28.497 8.337 14.089 1.00 28.16 107 VAL B O 1
ATOM 1951 N N . PHE B 1 108 ? -26.355 8.175 13.519 1.00 31.00 108 PHE B N 1
ATOM 1952 C CA . PHE B 1 108 ? -25.968 9.012 14.642 1.00 32.17 108 PHE B CA 1
ATOM 1953 C C . PHE B 1 108 ? -26.615 10.396 14.561 1.00 32.92 108 PHE B C 1
ATOM 1954 O O . PHE B 1 108 ? -27.151 10.905 15.532 1.00 32.45 108 PHE B O 1
ATOM 1962 N N . HIS B 1 109 ? -26.522 11.063 13.420 1.00 32.26 109 HIS B N 1
ATOM 1963 C CA . HIS B 1 109 ? -27.018 12.407 13.374 1.00 30.13 109 HIS B CA 1
ATOM 1964 C C . HIS B 1 109 ? -28.518 12.398 13.428 1.00 29.20 109 HIS B C 1
ATOM 1965 O O . HIS B 1 109 ? -29.156 13.378 13.899 1.00 28.39 109 HIS B O 1
ATOM 1972 N N . THR B 1 110 ? -29.138 11.323 12.952 1.00 28.66 110 THR B N 1
ATOM 1973 C CA . THR B 1 110 ? -30.601 11.170 13.168 1.00 29.60 110 THR B CA 1
ATOM 1974 C C . THR B 1 110 ? -30.949 11.162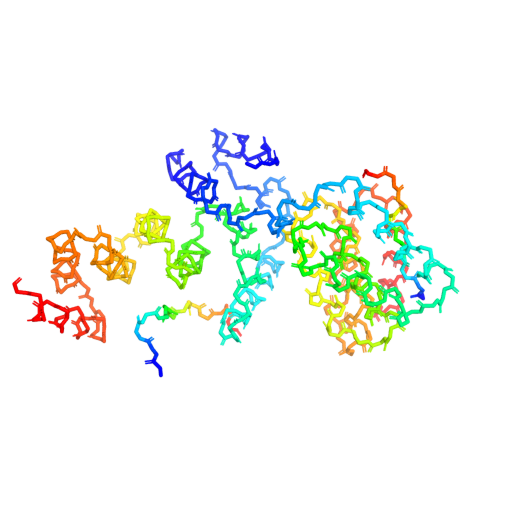 14.681 1.00 29.74 110 THR B C 1
ATOM 1975 O O . THR B 1 110 ? -31.932 11.832 15.109 1.00 30.30 110 THR B O 1
ATOM 1979 N N . GLY B 1 111 ? -30.139 10.444 15.474 1.00 30.74 111 GLY B N 1
ATOM 1980 C CA . GLY B 1 111 ? -30.301 10.368 16.963 1.00 29.77 111 GLY B CA 1
ATOM 1981 C C . GLY B 1 111 ? -30.240 11.805 17.479 1.00 29.20 111 GLY B C 1
ATOM 1982 O O . GLY B 1 111 ? -31.041 12.209 18.317 1.00 28.08 111 GLY B O 1
ATOM 1983 N N . GLN B 1 112 ? -29.353 12.619 16.941 1.00 27.34 112 GLN B N 1
ATOM 1984 C CA . GLN B 1 112 ? -29.285 13.988 17.454 1.00 30.65 112 GLN B CA 1
ATOM 1985 C C . GLN B 1 112 ? -30.570 14.720 17.110 1.00 31.22 112 GLN B C 1
ATOM 1986 O O . GLN B 1 112 ? -31.088 15.427 17.969 1.00 33.07 112 GLN B O 1
ATOM 1992 N N . CYS B 1 113 ? -31.135 14.481 15.897 1.00 28.66 113 CYS B N 1
ATOM 1993 C CA . CYS B 1 113 ? -32.336 15.169 15.450 1.00 28.99 113 CYS B CA 1
ATOM 1994 C C . CYS B 1 113 ? -33.551 14.727 16.289 1.00 29.29 113 CYS B C 1
ATOM 1995 O O . CYS B 1 113 ? -34.354 15.561 16.651 1.00 27.37 113 CYS B O 1
ATOM 1998 N N . GLN B 1 114 ? -33.675 13.412 16.532 1.00 29.61 114 GLN B N 1
ATOM 1999 C CA . GLN B 1 114 ? -34.758 12.818 17.267 1.00 30.95 114 GLN B CA 1
ATOM 2000 C C . GLN B 1 114 ? -34.830 13.413 18.670 1.00 32.88 114 GLN B C 1
ATOM 2001 O O . GLN B 1 114 ? -35.924 13.694 19.204 1.00 35.09 114 GLN B O 1
ATOM 2007 N N . LEU B 1 115 ? -33.675 13.650 19.261 1.00 34.06 115 LEU B N 1
ATOM 2008 C CA . LEU B 1 115 ? -33.566 14.270 20.589 1.00 35.47 115 LEU B CA 1
ATOM 2009 C C . LEU B 1 115 ? -34.156 15.627 20.518 1.00 37.40 115 LEU B C 1
ATOM 2010 O O . LEU B 1 115 ? -35.032 15.952 21.316 1.00 38.40 115 LEU B O 1
ATOM 2015 N N . ARG B 1 116 ? -33.767 16.434 19.517 1.00 38.17 116 ARG B N 1
ATOM 2016 C CA . ARG B 1 116 ? -34.406 17.745 19.374 1.00 36.50 116 ARG B CA 1
ATOM 2017 C C . ARG B 1 116 ? -35.871 17.635 18.931 1.00 37.59 116 ARG B C 1
ATOM 2018 O O . ARG B 1 116 ? -36.580 18.577 19.066 1.00 36.71 116 ARG B O 1
ATOM 2026 N N . LEU B 1 117 ? -36.343 16.501 18.418 1.00 36.91 117 LEU B N 1
ATOM 2027 C CA . LEU B 1 117 ? -37.766 16.437 18.012 1.00 37.66 117 LEU B CA 1
ATOM 2028 C C . LEU B 1 117 ? -38.612 15.907 19.139 1.00 37.92 117 LEU B C 1
ATOM 2029 O O . LEU B 1 117 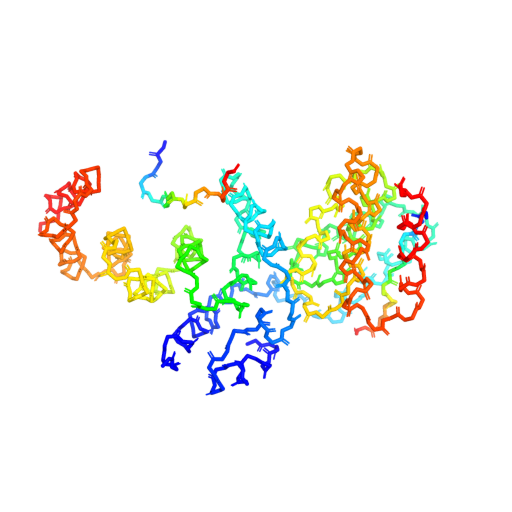? -39.781 15.496 18.890 1.00 38.13 117 LEU B O 1
ATOM 2034 N N . LYS B 1 118 ? -38.025 15.855 20.338 1.00 36.39 118 LYS B N 1
ATOM 2035 C CA . LYS B 1 118 ? -38.712 15.378 21.564 1.00 37.56 118 LYS B CA 1
ATOM 2036 C C . LYS B 1 118 ? -39.018 13.904 21.452 1.00 36.21 118 LYS B C 1
ATOM 2037 O O . LYS B 1 118 ? -40.107 13.477 21.863 1.00 33.23 118 LYS B O 1
ATOM 2043 N N . ALA B 1 119 ? -38.094 13.135 20.832 1.00 34.21 119 ALA B N 1
ATOM 2044 C CA . ALA B 1 119 ? -38.315 11.671 20.722 1.00 30.88 119 ALA B CA 1
ATOM 2045 C C . ALA B 1 119 ? -37.074 10.931 21.231 1.00 32.35 119 ALA B C 1
ATOM 2046 O O . ALA B 1 119 ? -36.324 10.299 20.455 1.00 33.40 119 ALA B O 1
ATOM 2048 N N . PRO B 1 120 ? -36.842 10.975 22.569 1.00 34.43 120 PRO B N 1
ATOM 2049 C CA . PRO B 1 120 ? -35.633 10.421 23.198 1.00 33.61 120 PRO B CA 1
ATOM 2050 C C . PRO B 1 120 ? -35.534 8.955 23.068 1.00 32.59 120 PRO B C 1
ATOM 2051 O O . PRO B 1 120 ? -34.438 8.436 22.955 1.00 33.33 120 PRO B O 1
ATOM 2055 N N . LEU B 1 121 ? -36.643 8.283 22.950 1.00 34.04 121 LEU B N 1
ATOM 2056 C CA . LEU B 1 121 ? -36.610 6.792 22.750 1.00 37.24 121 LEU B CA 1
ATOM 2057 C C . LEU B 1 121 ? -36.091 6.376 21.352 1.00 36.81 121 LEU B C 1
ATOM 2058 O O . LEU B 1 121 ? -35.226 5.486 21.253 1.00 35.52 121 LEU B O 1
ATOM 2063 N N . LYS B 1 122 ? -36.647 7.004 20.299 1.00 36.24 122 LYS B N 1
ATOM 2064 C CA . LYS B 1 122 ? -36.076 6.821 18.960 1.00 37.22 122 LYS B CA 1
ATOM 2065 C C . LYS B 1 122 ? -34.653 7.352 18.941 1.00 34.25 122 LYS B C 1
ATOM 2066 O O . LYS B 1 122 ? -33.835 6.719 18.329 1.00 32.87 122 LYS B O 1
ATOM 2072 N N . ALA B 1 123 ? -34.344 8.481 19.635 1.00 32.74 123 ALA B N 1
ATOM 2073 C CA . ALA B 1 123 ? -32.908 8.905 19.684 1.00 32.39 123 ALA B CA 1
ATOM 2074 C C . ALA B 1 123 ? -32.019 7.816 20.302 1.00 31.06 123 ALA B C 1
ATOM 2075 O O . ALA B 1 123 ? -31.039 7.395 19.728 1.00 29.74 123 ALA B O 1
ATOM 2077 N N . LYS B 1 124 ? -32.463 7.245 21.418 1.00 31.85 124 LYS B N 1
ATOM 2078 C CA . LYS B 1 124 ? -31.762 6.141 22.032 1.00 33.38 124 LYS B CA 1
ATOM 2079 C C . LYS B 1 124 ? -31.619 4.937 21.072 1.00 33.75 124 LYS B C 1
ATOM 2080 O O . LYS B 1 124 ? -30.521 4.328 20.989 1.00 31.59 124 LYS B O 1
ATOM 2086 N N . GLU B 1 125 ? -32.675 4.564 20.363 1.00 34.32 125 GLU B N 1
ATOM 2087 C CA . GLU B 1 125 ? -32.420 3.418 19.482 1.00 36.78 125 GLU B CA 1
ATOM 2088 C C . GLU B 1 125 ? -31.449 3.710 18.301 1.00 36.20 125 GLU B C 1
ATOM 2089 O O . GLU B 1 125 ? -30.540 2.895 17.995 1.00 35.92 125 GLU B O 1
ATOM 2095 N N . CYS B 1 126 ? -31.474 4.944 17.791 1.00 35.45 126 CYS B N 1
ATOM 2096 C CA . CYS B 1 126 ? -30.425 5.353 16.847 1.00 34.21 126 CYS B CA 1
ATOM 2097 C C . CYS B 1 126 ? -29.072 5.150 17.422 1.00 34.45 126 CYS B C 1
ATOM 2098 O O . CYS B 1 126 ? -28.210 4.530 16.784 1.00 34.58 126 CYS B O 1
ATOM 2101 N N . PHE B 1 127 ? -28.844 5.701 18.601 1.00 33.74 127 PHE B N 1
ATOM 2102 C CA . PHE B 1 127 ? -27.472 5.619 19.176 1.00 34.94 127 PHE B CA 1
ATOM 2103 C C . PHE B 1 127 ? -27.045 4.172 19.470 1.00 36.09 127 PHE B C 1
ATOM 2104 O O . PHE B 1 127 ? -25.857 3.796 19.295 1.00 36.07 127 PHE B O 1
ATOM 2112 N N . GLU B 1 128 ? -28.005 3.391 19.940 1.00 37.49 128 GLU B N 1
ATOM 2113 C CA . GLU B 1 128 ? -27.764 1.939 20.162 1.00 40.90 128 GLU B CA 1
ATOM 2114 C C . GLU B 1 128 ? -27.385 1.255 18.819 1.00 41.54 128 GLU B C 1
ATOM 2115 O O . GLU B 1 128 ? -26.417 0.465 18.711 1.00 40.71 128 GLU B O 1
ATOM 2121 N N . LEU B 1 129 ? -28.132 1.610 17.786 1.00 41.76 129 LEU B N 1
ATOM 2122 C CA . LEU B 1 129 ? -27.836 1.045 16.486 1.00 44.40 129 LEU B CA 1
ATOM 2123 C C . LEU B 1 129 ? -26.421 1.383 16.032 1.00 43.21 129 LEU B C 1
ATOM 2124 O O . LEU B 1 129 ? -25.774 0.564 15.400 1.00 43.50 129 LEU B O 1
ATOM 2129 N N . VAL B 1 130 ? -25.964 2.591 16.363 1.00 42.86 130 VAL B N 1
ATOM 2130 C CA . VAL B 1 130 ? -24.638 2.995 16.037 1.00 44.08 130 VAL B CA 1
ATOM 2131 C C . VAL B 1 130 ? -23.652 2.062 16.785 1.00 45.69 130 VAL B C 1
ATOM 2132 O O . VAL B 1 130 ? -22.742 1.489 16.195 1.00 46.49 130 VAL B O 1
ATOM 2136 N N . ILE B 1 131 ? -23.830 1.942 18.093 1.00 47.03 131 ILE B N 1
ATOM 2137 C CA . ILE B 1 131 ? -22.879 1.168 18.926 1.00 48.49 131 ILE B CA 1
ATOM 2138 C C . ILE B 1 131 ? -22.903 -0.291 18.467 1.00 49.67 131 ILE B C 1
ATOM 2139 O O . ILE B 1 131 ? -21.906 -0.934 18.411 1.00 50.87 131 ILE B O 1
ATOM 2144 N N . GLN B 1 132 ? -24.061 -0.788 18.093 1.00 51.22 132 GLN B N 1
ATOM 2145 C CA . GLN B 1 132 ? -24.235 -2.179 17.778 1.00 52.98 132 GLN B CA 1
ATOM 2146 C C . GLN B 1 132 ? -23.576 -2.544 16.469 1.00 53.65 132 GLN B C 1
ATOM 2147 O O . GLN B 1 132 ? -23.125 -3.653 16.317 1.00 53.85 132 GLN B O 1
ATOM 2153 N N . HIS B 1 133 ? -23.533 -1.607 15.519 1.00 54.49 133 HIS B N 1
ATOM 2154 C CA . HIS B 1 133 ? -23.021 -1.872 14.169 1.00 54.63 133 HIS B CA 1
ATOM 2155 C C . HIS B 1 133 ? -21.869 -1.005 13.644 1.00 55.25 133 HIS B C 1
ATOM 2156 O O . HIS B 1 133 ? -21.051 -1.499 12.885 1.00 57.03 133 HIS B O 1
ATOM 2163 N N . SER B 1 134 ? -21.759 0.265 14.027 1.00 55.26 134 SER B N 1
ATOM 2164 C CA . SER B 1 134 ? -20.666 1.090 13.502 1.00 54.89 134 SER B CA 1
ATOM 2165 C C . SER B 1 134 ? -19.301 0.448 13.823 1.00 55.42 134 SER B C 1
ATOM 2166 O O . SER B 1 134 ? -19.186 -0.319 14.767 1.00 55.44 134 SER B O 1
ATOM 2169 N N . ASN B 1 135 ? -18.304 0.716 12.980 1.00 56.45 135 ASN B N 1
ATOM 2170 C CA . ASN B 1 135 ? -16.929 0.319 13.227 1.00 57.24 135 ASN B CA 1
ATOM 2171 C C . ASN B 1 135 ? -16.114 1.544 13.394 1.00 57.12 135 ASN B C 1
ATOM 2172 O O . ASN B 1 135 ? -14.875 1.483 13.467 1.00 56.19 135 ASN B O 1
ATOM 2177 N N . ASP B 1 136 ? -16.822 2.661 13.421 1.00 57.08 136 ASP B N 1
ATOM 2178 C CA . ASP B 1 136 ? -16.183 3.924 13.599 1.00 58.29 136 ASP B CA 1
ATOM 2179 C C . ASP B 1 136 ? -16.058 4.210 15.104 1.00 59.89 136 ASP B C 1
ATOM 2180 O O . ASP B 1 136 ? -17.055 4.268 15.822 1.00 60.51 136 ASP B O 1
ATOM 2185 N N . GLU B 1 137 ? -14.835 4.420 15.579 1.00 60.69 137 GLU B N 1
ATOM 2186 C CA . GLU B 1 137 ? -14.640 4.531 16.998 1.00 61.32 137 GLU B CA 1
ATOM 2187 C C . GLU B 1 137 ? -15.101 5.845 17.504 1.00 60.61 137 GLU B C 1
ATOM 2188 O O . GLU B 1 137 ? -15.778 5.919 18.508 1.00 60.81 137 GLU B O 1
ATOM 2194 N N . LYS B 1 138 ? -14.696 6.901 16.833 1.00 59.92 138 LYS B N 1
ATOM 2195 C CA . LYS B 1 138 ? -15.069 8.229 17.288 1.00 59.70 138 LYS B CA 1
ATOM 2196 C C . LYS B 1 138 ? -16.585 8.459 17.219 1.00 58.23 138 LYS B C 1
ATOM 2197 O O . LYS B 1 138 ? -17.123 9.318 17.882 1.00 58.34 138 LYS B O 1
ATOM 2203 N N . LEU B 1 139 ? -17.264 7.734 16.360 1.00 55.67 139 LEU B N 1
ATOM 2204 C CA . LEU B 1 139 ? -18.683 7.879 16.260 1.00 53.27 139 LEU B CA 1
ATOM 2205 C C . LEU B 1 139 ? -19.289 7.142 17.462 1.00 52.52 139 LEU B C 1
ATOM 2206 O O . LEU B 1 139 ? -20.180 7.686 18.110 1.00 50.59 139 LEU B O 1
ATOM 2211 N N . LYS B 1 140 ? -18.837 5.905 17.706 1.00 51.36 140 LYS B N 1
ATOM 2212 C CA . LYS B 1 140 ? -19.312 5.120 18.839 1.00 51.69 140 LYS B CA 1
ATOM 2213 C C . LYS B 1 140 ? -19.134 5.869 20.188 1.00 50.28 140 LYS B C 1
ATOM 2214 O O . LYS B 1 140 ? -20.029 5.851 21.055 1.00 50.13 140 LYS B O 1
ATOM 2220 N N . ILE B 1 141 ? -18.022 6.591 20.315 1.00 48.43 141 ILE B N 1
ATOM 2221 C CA . ILE B 1 141 ? -17.731 7.314 21.537 1.00 47.06 141 ILE B CA 1
ATOM 2222 C C . ILE B 1 141 ? -18.809 8.332 21.752 1.00 46.26 141 ILE B C 1
ATOM 2223 O O . ILE B 1 141 ? -19.336 8.444 22.860 1.00 46.07 141 ILE B O 1
ATOM 2228 N N . LYS B 1 142 ? -19.180 9.069 20.718 1.00 44.28 142 LYS B N 1
ATOM 2229 C CA . LYS B 1 142 ? -20.242 10.017 20.997 1.00 43.71 142 LYS B CA 1
ATOM 2230 C C . LYS B 1 142 ? -21.594 9.374 21.145 1.00 40.69 142 LYS B C 1
ATOM 2231 O O . LYS B 1 142 ? -22.387 9.871 21.917 1.00 41.65 142 LYS B O 1
ATOM 2237 N N . ALA B 1 143 ? -21.840 8.291 20.420 1.00 37.14 143 ALA B N 1
ATOM 2238 C CA . ALA B 1 143 ? -23.080 7.665 20.518 1.00 37.09 143 ALA B CA 1
ATOM 2239 C C . ALA B 1 143 ? -23.208 7.226 22.003 1.00 37.23 143 ALA B C 1
ATOM 2240 O O . ALA B 1 143 ? -24.248 7.433 22.646 1.00 35.88 143 ALA B O 1
ATOM 2242 N N . GLN B 1 144 ? -22.141 6.607 22.525 1.00 36.78 144 GLN B N 1
ATOM 2243 C CA . GLN B 1 144 ? -22.149 6.050 23.897 1.00 36.54 144 GLN B CA 1
ATOM 2244 C C . GLN B 1 144 ? -22.281 7.157 24.871 1.00 35.52 144 GLN B C 1
ATOM 2245 O O . GLN B 1 144 ? -22.977 6.975 25.873 1.00 35.59 144 GLN B O 1
ATOM 2251 N N . SER B 1 145 ? -21.645 8.328 24.615 1.00 34.29 145 SER B N 1
ATOM 2252 C CA . SER B 1 145 ? -21.934 9.495 25.529 1.00 32.94 145 SER B CA 1
ATOM 2253 C C . SER B 1 145 ? -23.390 9.932 25.526 1.00 33.64 145 SER B C 1
ATOM 2254 O O . SER B 1 145 ? -23.905 10.331 26.572 1.00 33.81 145 SER B O 1
ATOM 2257 N N . TYR B 1 146 ? -24.037 9.983 24.350 1.00 32.66 146 TYR B N 1
ATOM 2258 C CA . TYR B 1 146 ? -25.399 10.459 24.339 1.00 30.82 146 TYR B CA 1
ATOM 2259 C C . TYR B 1 146 ? -26.217 9.445 25.057 1.00 33.14 146 TYR B C 1
ATOM 2260 O O . TYR B 1 146 ? -27.174 9.815 25.719 1.00 31.77 146 TYR B O 1
ATOM 2269 N N . LEU B 1 147 ? -25.905 8.150 24.883 1.00 33.49 147 LEU B N 1
ATOM 2270 C CA . LEU B 1 147 ? -26.686 7.074 25.515 1.00 36.20 147 LEU B CA 1
ATOM 2271 C C . LEU B 1 147 ? -26.593 7.101 27.040 1.00 38.81 147 LEU B C 1
ATOM 2272 O O . LEU B 1 147 ? -27.610 6.869 27.767 1.00 38.25 147 LEU B O 1
ATOM 2277 N N . ASP B 1 148 ? -25.381 7.370 27.527 1.00 37.02 148 ASP B N 1
ATOM 2278 C CA . ASP B 1 148 ? -25.232 7.588 28.936 1.00 39.55 148 ASP B CA 1
ATOM 2279 C C . ASP B 1 148 ? -25.971 8.801 29.424 1.00 38.13 148 ASP B C 1
ATOM 2280 O O . ASP B 1 148 ? -26.427 8.765 30.519 1.00 37.52 148 ASP B O 1
ATOM 2285 N N . ALA B 1 149 ? -26.090 9.853 28.626 1.00 37.06 149 ALA B N 1
ATOM 2286 C CA . ALA B 1 149 ? -26.660 11.067 29.137 1.00 37.39 149 ALA B CA 1
ATOM 2287 C C . ALA B 1 149 ? -28.175 10.942 29.127 1.00 39.20 149 ALA B C 1
ATOM 2288 O O . ALA B 1 149 ? -28.864 11.669 29.837 1.00 41.45 149 ALA B O 1
ATOM 2290 N N . ILE B 1 150 ? -28.709 9.999 28.365 1.00 38.17 150 ILE B N 1
ATOM 2291 C CA . ILE B 1 150 ? -30.168 9.867 28.217 1.00 40.42 150 ILE B CA 1
ATOM 2292 C C . ILE B 1 150 ? -30.764 8.974 29.307 1.00 41.31 150 ILE B C 1
ATOM 2293 O O . ILE B 1 150 ? -30.560 7.797 29.301 1.00 42.18 150 ILE B O 1
ATOM 2298 N N . GLN B 1 151 ? -31.535 9.520 30.205 1.00 44.59 151 GLN B N 1
ATOM 2299 C CA . GLN B 1 151 ? -32.003 8.692 31.283 1.00 49.05 151 GLN B CA 1
ATOM 2300 C C . GLN B 1 151 ? -33.527 8.780 31.457 1.00 50.48 151 GLN B C 1
ATOM 2301 O O . GLN B 1 151 ? -34.230 9.311 30.559 1.00 51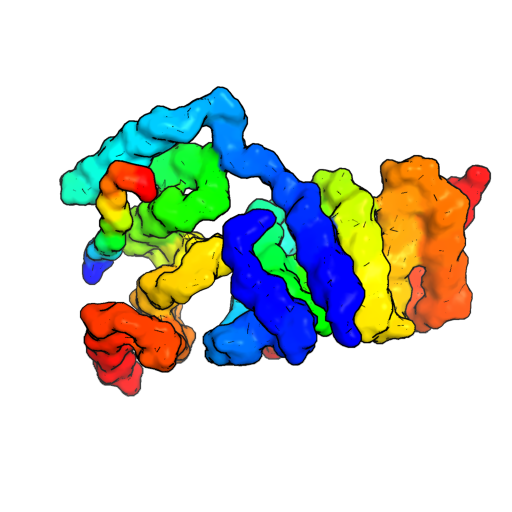.71 151 GLN B O 1
ATOM 2308 N N . SER C 2 10 ? -14.630 22.905 17.866 1.00 66.98 60 SER P N 1
ATOM 2309 C CA . SER C 2 10 ? -14.991 21.775 16.947 1.00 67.06 60 SER P CA 1
ATOM 2310 C C . SER C 2 10 ? -16.252 20.994 17.440 1.00 66.36 60 SER P C 1
ATOM 2311 O O . SER C 2 10 ? -16.186 20.089 18.295 1.00 67.20 60 SER P O 1
ATOM 2314 N N . ASN C 2 11 ? -17.381 21.351 16.833 1.00 64.37 61 ASN P N 1
ATOM 2315 C CA . ASN C 2 11 ? -18.697 21.210 17.377 1.00 62.30 61 ASN P CA 1
ATOM 2316 C C . ASN C 2 11 ? -19.353 19.898 16.913 1.00 61.38 61 ASN P C 1
ATOM 2317 O O . ASN C 2 11 ? -19.212 19.578 15.764 1.00 61.61 61 ASN P O 1
ATOM 2322 N N . ILE C 2 12 ? -20.059 19.145 17.780 1.00 59.61 62 ILE P N 1
ATOM 2323 C CA . ILE C 2 12 ? -20.655 17.836 17.419 1.00 58.25 62 ILE P CA 1
ATOM 2324 C C . ILE C 2 12 ? -22.003 17.982 16.648 1.00 57.82 62 ILE P C 1
ATOM 2325 O O . ILE C 2 12 ? -22.475 17.049 15.971 1.00 57.68 62 ILE P O 1
AT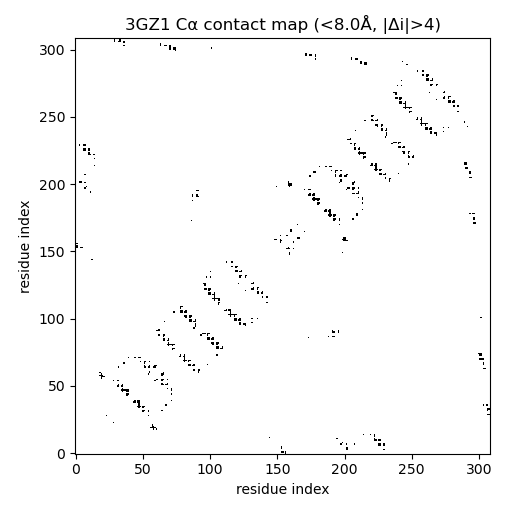OM 2330 N N . LEU C 2 13 ? -22.595 19.176 16.811 1.00 58.09 63 LEU P N 1
ATOM 2331 C CA . LEU C 2 13 ? -23.865 19.651 16.196 1.00 57.22 63 LEU P CA 1
ATOM 2332 C C . LEU C 2 13 ? -23.639 20.243 14.775 1.00 55.98 63 LEU P C 1
ATOM 2333 O O . LEU C 2 13 ? -24.579 20.756 14.156 1.00 56.11 63 LEU P O 1
ATOM 2338 N N . ILE C 2 14 ? -22.383 20.201 14.305 1.00 53.36 64 ILE P N 1
ATOM 2339 C CA . ILE C 2 14 ? -22.037 20.598 12.952 1.00 50.72 64 ILE P CA 1
ATOM 2340 C C . ILE C 2 14 ? -21.527 19.317 12.318 1.00 48.68 64 ILE P C 1
ATOM 2341 O O . ILE C 2 14 ? -20.460 18.871 12.651 1.00 48.81 64 ILE P O 1
ATOM 2346 N N . PRO C 2 15 ? -22.342 18.643 11.475 1.00 47.32 65 PRO P N 1
ATOM 2347 C CA . PRO C 2 15 ? -21.746 17.438 10.843 1.00 46.79 65 PRO P CA 1
ATOM 2348 C C . PRO C 2 15 ? -20.485 17.766 10.007 1.00 46.60 65 PRO P C 1
ATOM 2349 O O . PRO C 2 15 ? -20.241 18.898 9.654 1.00 44.23 65 PRO P O 1
ATOM 2353 N N . GLU C 2 16 ? -19.687 16.757 9.737 1.00 47.87 66 GLU P N 1
ATOM 2354 C CA . GLU C 2 16 ? -18.446 16.944 9.060 1.00 49.69 66 GLU P CA 1
ATOM 2355 C C . GLU C 2 16 ? -18.679 16.213 7.775 1.00 50.18 66 GLU P C 1
ATOM 2356 O O . GLU C 2 16 ? -19.030 15.008 7.777 1.00 51.29 66 GLU P O 1
ATOM 2362 N N . LEU C 2 17 ? -18.483 16.910 6.665 1.00 50.12 67 LEU P N 1
ATOM 2363 C CA . LEU C 2 17 ? -18.916 16.394 5.356 1.00 49.54 67 LEU P CA 1
ATOM 2364 C C . LEU C 2 17 ? -17.715 15.755 4.669 1.00 50.05 67 LEU P C 1
ATOM 2365 O O . LEU C 2 17 ? -16.577 16.148 4.961 1.00 50.56 67 LEU P O 1
ATOM 2370 N N . LYS C 2 18 ? -17.955 14.764 3.811 1.00 50.23 68 LYS P N 1
ATOM 2371 C CA . LYS C 2 18 ? -16.922 14.185 2.976 1.00 51.28 68 LYS P CA 1
ATOM 2372 C C . LYS C 2 18 ? -16.175 15.289 2.196 1.00 52.29 68 LYS P C 1
ATOM 2373 O O . LYS C 2 18 ? -16.799 16.155 1.556 1.00 52.50 68 LYS P O 1
ATOM 2379 N N . ALA C 2 19 ? -14.854 15.296 2.286 1.00 53.50 69 ALA P N 1
ATOM 2380 C CA . ALA C 2 19 ? -14.059 16.319 1.595 1.00 54.68 69 ALA P CA 1
ATOM 2381 C C . ALA C 2 19 ? -14.202 16.099 0.075 1.00 55.93 69 ALA P C 1
ATOM 2382 O O . ALA C 2 19 ? -14.384 14.943 -0.363 1.00 56.01 69 ALA P O 1
ATOM 2384 N N . PRO C 2 20 ? -14.194 17.192 -0.737 1.00 57.50 70 PRO P N 1
ATOM 2385 C CA . PRO C 2 20 ? -14.378 16.976 -2.198 1.00 58.92 70 PRO P CA 1
ATOM 2386 C C . PRO C 2 20 ? -13.221 16.121 -2.755 1.00 60.36 70 PRO P C 1
ATOM 2387 O O . PRO C 2 20 ? -12.090 16.260 -2.275 1.00 59.60 70 PRO P O 1
ATOM 2391 N N . LYS C 2 21 ? -13.489 15.221 -3.705 1.00 62.44 71 LYS P N 1
ATOM 2392 C CA . LYS C 2 21 ? -12.410 14.345 -4.199 1.00 64.83 71 LYS P CA 1
ATOM 2393 C C . LYS C 2 21 ? -11.135 15.162 -4.514 1.00 66.58 71 LYS P C 1
ATOM 2394 O O . LYS C 2 21 ? -11.066 15.924 -5.491 1.00 66.59 71 LYS P O 1
ATOM 2400 N N . SER C 2 22 ? -10.158 14.994 -3.614 1.00 68.47 72 SER P N 1
ATOM 2401 C CA . SER C 2 22 ? -8.859 15.700 -3.560 1.00 69.53 72 SER P CA 1
ATOM 2402 C C . SER C 2 22 ? -8.054 15.563 -4.854 1.00 70.29 72 SER P C 1
ATOM 2403 O O . SER C 2 22 ? -7.017 16.216 -5.046 1.00 70.46 72 SER P O 1
ATOM 2407 N N . LEU D 2 13 ? -16.407 43.166 -21.806 1.00 65.28 63 LEU Q N 1
ATOM 2408 C CA . LEU D 2 13 ? -16.318 44.278 -20.795 1.00 65.98 63 LEU Q CA 1
ATOM 2409 C C . LEU D 2 13 ? -17.494 44.265 -19.746 1.00 66.22 63 LEU Q C 1
ATOM 2410 O O . LEU D 2 13 ? -17.427 43.519 -18.754 1.00 66.79 63 LEU Q O 1
ATOM 2415 N N . ILE D 2 14 ? -18.554 45.053 -19.966 1.00 65.97 64 ILE Q N 1
ATOM 2416 C CA . ILE D 2 14 ? -19.704 45.184 -19.028 1.00 65.29 64 ILE Q CA 1
ATOM 2417 C C . ILE D 2 14 ? -20.865 44.123 -19.266 1.00 65.67 64 ILE Q C 1
ATOM 2418 O O . ILE D 2 14 ? -21.528 44.174 -20.304 1.00 65.02 64 ILE Q O 1
ATOM 2423 N N . PRO D 2 15 ? -21.110 43.167 -18.308 1.00 66.08 65 PRO Q N 1
ATOM 2424 C CA . PRO D 2 15 ? -22.233 42.219 -18.481 1.00 66.47 65 PRO Q CA 1
ATOM 2425 C C . PRO D 2 15 ? -23.577 42.887 -18.690 1.00 67.13 65 PRO Q C 1
ATOM 2426 O O . PRO D 2 15 ? -23.791 44.019 -18.276 1.00 66.89 65 PRO Q O 1
ATOM 2430 N N . GLU D 2 16 ? -24.487 42.161 -19.314 1.00 68.54 66 GLU Q N 1
ATOM 2431 C CA . GLU D 2 16 ? -25.752 42.719 -19.788 1.00 69.82 66 GLU Q CA 1
ATOM 2432 C C . GLU D 2 16 ? -26.862 42.165 -18.912 1.00 69.97 66 GLU Q C 1
ATOM 2433 O O . GLU D 2 16 ? -27.070 40.961 -18.895 1.00 70.75 66 GLU Q O 1
ATOM 2439 N N . LEU D 2 17 ? -27.543 43.025 -18.157 1.00 69.87 67 LEU Q N 1
ATOM 2440 C CA . LEU D 2 17 ? -28.562 42.582 -17.191 1.00 69.88 67 LEU Q CA 1
ATOM 2441 C C . LEU D 2 17 ? -29.881 42.309 -17.868 1.00 70.19 67 LEU Q C 1
ATOM 2442 O O . LEU D 2 17 ? -30.197 42.955 -18.845 1.00 70.31 67 LEU Q O 1
ATOM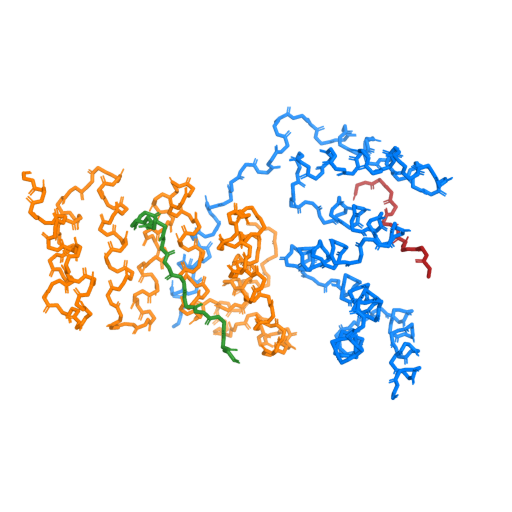 2447 N N . LYS D 2 18 ? -30.673 41.398 -17.312 1.00 70.87 68 LYS Q N 1
ATOM 2448 C CA . LYS D 2 18 ? -32.012 41.162 -17.804 1.00 72.07 68 LYS Q CA 1
ATOM 2449 C C . LYS D 2 18 ? -32.737 42.457 -17.579 1.00 72.63 68 LYS Q C 1
ATOM 2450 O O . LYS D 2 18 ? -32.545 43.091 -16.547 1.00 73.07 68 LYS Q O 1
ATOM 2456 N N . ALA D 2 19 ? -33.545 42.868 -18.558 1.00 73.34 69 ALA Q N 1
ATOM 2457 C CA . ALA D 2 19 ? -34.275 44.128 -18.468 1.00 73.83 69 ALA Q CA 1
ATOM 2458 C C . ALA D 2 19 ? -35.452 44.003 -17.495 1.00 74.29 69 ALA Q C 1
ATOM 2459 O O . ALA D 2 19 ? -36.029 42.916 -17.375 1.00 73.79 69 ALA Q O 1
ATOM 2461 N N . PRO D 2 20 ? -35.786 45.101 -16.767 1.00 75.10 70 PRO Q N 1
ATOM 2462 C CA . PRO D 2 20 ? -36.893 45.022 -15.825 1.00 76.06 70 PRO Q CA 1
ATOM 2463 C C . PRO D 2 20 ? -38.229 44.696 -16.483 1.00 77.33 70 PRO Q C 1
ATOM 2464 O O . PRO D 2 20 ? -38.307 44.529 -17.709 1.00 77.79 70 PRO Q O 1
ATOM 2468 N N . LYS D 2 21 ? -39.260 44.614 -15.643 1.00 78.49 71 LYS Q N 1
ATOM 2469 C CA . LYS D 2 21 ? -40.673 44.353 -16.002 1.00 79.37 71 LYS Q CA 1
ATOM 2470 C C . LYS D 2 21 ? -41.014 42.846 -15.816 1.00 80.18 71 LYS Q C 1
ATOM 2471 O O . LYS D 2 21 ? -41.463 42.179 -16.750 1.00 80.54 71 LYS Q O 1
ATOM 2477 N N . SER D 2 22 ? -40.769 42.345 -14.594 1.00 81.06 72 SER Q N 1
ATOM 2478 C CA . SER D 2 22 ? -41.110 40.971 -14.090 1.00 81.68 72 SER Q CA 1
ATOM 2479 C C . SER D 2 22 ? -40.838 39.706 -14.960 1.00 82.10 72 SER Q C 1
ATOM 2480 O O . SER D 2 22 ? -39.746 39.073 -14.875 1.00 82.26 72 SER Q O 1
#

Foldseek 3Di:
DPVVVVVVVVVVVVVPPDLQQVPPDDVVLVVLLVVLVVCVVVVVLVSVLVSLVVSCNRGVLDLSSLQSNLVSCVVVLVLVSSLVSLVVSCVRVPQDLVSLQSNLVSCVSVPNNVSSLVSLVVCCVRPPPPVSVVVSVVSNVVSD/DPDPVLVVCPVVVHFQCVVVVPDPVRLVVLVVVLVVCVVVVVLVSNLVSLVVSCRRPVLDLSSLQSNLVSCVVVLVLVSSLVSLVSSCVRVVQALPSLQVNLVSCVVVVNNPSSLVSLVVCCVRPPDDVSVVVSVVVNVVRD/DDPVDDDDDDPPD/DDDDDDDDDD

InterPro domains:
  IPR005415 Type III secretion system, low calcium response, chaperone LcrH/SycD [PR01595] (22-45)
  IPR005415 Type III secretion system, low calcium response, chaperone LcrH/SycD [PR01595] (47-66)
  IPR005415 Type III secretion system, low calcium response, chaperone LcrH/SycD [PR01595] (71-93)
  IPR005415 Type III secretion system, low calcium response, chaperone LcrH/SycD [PR01595] (103-125)
  IPR005415 Type III secretion system, low calcium response, chaperone LcrH/SycD [TIGR02552] (20-149)
  IPR011716 Tetratricopeptide TPR-3 [PF07720] (36-69)
  IPR011716 Tetratricopeptide TPR-3 [PF07720] (71-103)
  IPR011990 Tetratricopeptide-like helical domain superfamily [G3DSA:1.25.40.10] (1-151)
  IPR011990 Tetratricopeptide-like helical domain superfamily [SSF48452] (31-137)
  IPR016379 Type III secretion system, low calcium response, chaperone LcrH/SycD, subgroup [PIRSF003165] (6-152)

Organism: Shigella flexneri (NCBI:txid623)

GO terms:
  GO:0042802 identical protein binding (F, IPI)
  GO:0005515 protein binding (F, IPI)

CATH classification: 1.25.40.10

Radius of gyration: 21.4 Å; Cα contacts (8 Å, |Δi|>4): 422; chains: 4; bounding box: 40×57×62 Å

Secondary structure (DSSP, 8-state):
-HHHHHHHHHHHTT-----SSTT--HHHHHHHHHHHHHHHHTT-HHHHHHHHHHHHHH-TT-HHHHHHHHHHHHHTT-HHHHHHHHHHHHHHS-S--HHHHHHHHHHHHTT-HHHHHHHHHHHHHH---HHHHHHHHHHHHHH-/----SHHHHHHH---HHHHTT--HHHHHHHHHHHHHHHHTT-HHHHHHHHHHHHHH-TT-HHHHHHHHHHHHHTT-HHHHHHHHHHHHHHH-S--HHHHHHHHHHHHTT-HHHHHHHHHHHHHH---HHHHHHHHHHHHH--/--TTS--PPPP--/----PPPS--